Protein AF-0000000080929778 (afdb_homodimer)

Solvent-accessible surface area (backbone atoms only — not comparable to full-atom values): 19482 Å² total; per-residue (Å²): 84,73,45,72,68,58,53,50,46,55,57,48,50,57,56,45,51,57,51,36,31,65,71,51,42,54,53,81,53,63,89,62,58,70,66,84,59,63,84,78,35,64,68,58,48,50,52,49,50,50,47,42,40,61,52,39,53,50,49,50,51,52,37,57,52,22,65,77,56,54,15,60,62,62,34,33,36,49,39,39,39,39,54,50,50,53,49,39,54,54,49,49,58,61,35,66,37,67,78,40,24,60,56,55,46,56,43,48,60,52,54,44,49,61,57,38,50,55,40,36,50,52,22,35,50,51,45,71,62,52,58,95,44,92,53,45,42,52,72,65,52,43,52,50,48,39,51,51,30,49,49,42,45,54,51,55,47,41,44,45,68,66,34,37,62,37,48,49,48,48,51,39,47,46,54,56,49,52,55,50,52,59,62,76,99,85,72,46,72,67,57,54,49,45,54,55,48,49,57,56,46,51,56,50,36,32,63,70,52,42,54,53,82,51,62,91,62,61,71,65,84,59,62,84,77,35,64,66,58,48,49,51,50,50,51,46,41,41,62,53,39,53,49,47,50,53,53,38,58,51,22,63,78,56,55,14,59,61,62,32,35,38,48,37,39,39,38,53,50,51,53,50,39,53,52,49,48,57,61,34,67,38,67,79,38,22,61,56,55,46,57,44,49,58,52,54,44,48,60,57,37,52,56,41,34,52,51,22,36,51,50,45,70,62,52,57,95,44,92,51,46,44,54,72,66,52,44,53,50,48,39,52,50,31,49,50,42,47,54,52,54,46,40,45,45,68,65,35,36,61,38,48,49,47,47,50,38,47,47,52,56,48,53,56,50,53,60,64,76,98

Nearest PDB structures (foldseek):
  7mjo-assembly1_G  TM=4.441E-01  e=5.819E-01  Rattus norvegicus
  7mjp-assembly1_E  TM=4.361E-01  e=7.792E+00  Rattus norvegicus
  7mit-assembly1_E  TM=4.334E-01  e=7.078E+00  Rattus norvegicus
  7mjo-assembly1_G  TM=4.618E-01  e=5.578E-01  Rattus norvegicus
  7mjp-assembly1_E  TM=4.147E-01  e=6.452E+00  Rattus norvegicus

InterPro domains:
  IPR056635 Domain of unknown function DUF7733 [PF24867] (1-177)

Radius of gyration: 22.13 Å; Cα contacts (8 Å, |Δi|>4): 380; chains: 2; bounding box: 53×64×44 Å

Organism: Vigna mungo (NCBI:txid3915)

Secondary structure (DSSP, 8-state):
---HHHHHHHHHHHHHHHHHHHHTS--S-GGG---SS-TT-HHHHHHHHHHHIIIIIHHHHHHHHHHHHT-HHHHHHHHHHHHHHHHHHHHHHHHTSTTS-HHHHHHHHHHHHHHHHHHHHHHHHHHHH--S-GGG--HHHHHHHHHHHHHHHHHHHIIIIIIIIIIIHHHHHHHHHHHHHHHH-/---HHHHHHHHHHHHHHHHHHHHTS--S-GGG---SS-TT-HHHHHHHHHHHIIIIIHHHHHHHHHHHHT-HHHHHHHHHHHHHHHHHHHHHHHHTSTTS-HHHHHHHHHHHHHHHHHHHHHHHHHHHH--S-TTS--HHHHHHHHHHHHHHHHHHHIIIIIIIIIIIHHHHHHHHHHHHHHHH-

Sequence (370 aa):
MVSPEDFAFVFFSLFYMYFIAKVAFPSLNPSKDPQVFNPQSKLLQLYALTGATIGLFTPIAYILEGVFEGDKEGIKAATPHVFLLASQVFMEGVASSQKFSAPIRALVPAFYNSRRIFTIVDWVRSEVYKMNQEHSGSAWRVTVGRALAMTNMAFWSFNLFGFMLPFYLPKVLKTYYSENNEKDQMVSPEDFAFVFFSLFYMYFIAKVAFPSLNPSKDPQVFNPQSKLLQLYALTGATIGLFTPIAYILEGVFEGDKEGIKAATPHVFLLASQVFMEGVASSQKFSAPIRALVPAFYNSRRIFTIVDWVRSEVYKMNQEHSGSAWRVTVGRALAMTNMAFWSFNLFGFMLPFYLPKVLKTYYSENNEKDQ

Foldseek 3Di:
DADPVLVVVLVVLLVVLVVCCPPPNDQDDLVCQDPLDDPPDPVVVVLVVVCCVLQEVVLVVLLVVCVVQQQPLLNVLNVSSNVLVVSLVVVLVVCPDSRGHLLSSLVSLLVSLVVNLVSLVSQLVSLVPVPPDPNRGDPVSSVVSNVSSVVNNVSSCCVNVVDSVPDVNVSSVVVSVVVVVVVVD/DADPVLVVVLVVLLVVLVVCCPPPNDQDDLPCQPPLDDPPDPVVVVLVVVCCVLQEVVLVVLLVVCVVQQQPLLNVLNVSSNVLVVSLVVVLVVCPDSRGHLLSSLVSLLVSLVVNLVSLVSQLVSLVPVPPDPNRGDPVSSVVSNVSSVVNNVSSCCVNVVDSVPDVNVSSVVVSVVVVVVVVD

Structure (mmCIF, N/CA/C/O backbone):
data_AF-0000000080929778-model_v1
#
loop_
_entity.id
_entity.type
_entity.pdbx_description
1 polymer 'DUF7733 domain-containing protein'
#
loop_
_atom_site.group_PDB
_atom_site.id
_atom_site.type_symbol
_atom_site.label_atom_id
_atom_site.label_alt_id
_atom_site.label_comp_id
_atom_site.label_asym_id
_atom_site.label_entity_id
_atom_site.label_seq_id
_atom_site.pdbx_PDB_ins_code
_atom_site.Cartn_x
_atom_site.Cartn_y
_atom_site.Cartn_z
_atom_site.occupancy
_atom_site.B_iso_or_equiv
_atom_site.auth_seq_id
_atom_site.auth_comp_id
_atom_site.auth_asym_id
_atom_site.auth_atom_id
_atom_site.pdbx_PDB_model_num
ATOM 1 N N . MET A 1 1 ? 11.57 -12.648 -12.898 1 79.75 1 MET A N 1
ATOM 2 C CA . MET A 1 1 ? 11.742 -11.547 -13.836 1 79.75 1 MET A CA 1
ATOM 3 C C . MET A 1 1 ? 10.836 -10.375 -13.484 1 79.75 1 MET A C 1
ATOM 5 O O . MET A 1 1 ? 9.867 -10.539 -12.742 1 79.75 1 MET A O 1
ATOM 9 N N . VAL A 1 2 ? 11.406 -9.172 -13.82 1 86.69 2 VAL A N 1
ATOM 10 C CA . VAL A 1 2 ? 10.578 -7.98 -13.625 1 86.69 2 VAL A CA 1
ATOM 11 C C . VAL A 1 2 ? 9.305 -8.094 -14.469 1 86.69 2 VAL A C 1
ATOM 13 O O . VAL A 1 2 ? 9.375 -8.266 -15.688 1 86.69 2 VAL A O 1
ATOM 16 N N . SER A 1 3 ? 8.211 -8.086 -13.828 1 89.62 3 SER A N 1
ATOM 17 C CA . SER A 1 3 ? 6.93 -8.242 -14.5 1 89.62 3 SER A CA 1
ATOM 18 C C . SER A 1 3 ? 6.5 -6.953 -15.18 1 89.62 3 SER A C 1
ATOM 20 O O . SER A 1 3 ? 6.969 -5.871 -14.82 1 89.62 3 SER A O 1
ATOM 22 N N . PRO A 1 4 ? 5.684 -7.066 -16.219 1 89.56 4 PRO A N 1
ATOM 23 C CA . PRO A 1 4 ? 5.117 -5.852 -16.812 1 89.56 4 PRO A CA 1
ATOM 24 C C . PRO A 1 4 ? 4.395 -4.977 -15.789 1 89.56 4 PRO A C 1
ATOM 26 O O . PRO A 1 4 ? 4.391 -3.75 -15.914 1 89.56 4 PRO A O 1
ATOM 29 N N . GLU A 1 5 ? 3.83 -5.586 -14.773 1 89.31 5 GLU A N 1
ATOM 30 C CA . GLU A 1 5 ? 3.145 -4.848 -13.719 1 89.31 5 GLU A CA 1
ATOM 31 C C . GLU A 1 5 ? 4.117 -3.973 -12.93 1 89.31 5 GLU A C 1
ATOM 33 O O . GLU A 1 5 ? 3.766 -2.871 -12.508 1 89.31 5 GLU A O 1
ATOM 38 N N . ASP A 1 6 ? 5.324 -4.492 -12.75 1 92.94 6 ASP A N 1
ATOM 39 C CA . ASP A 1 6 ? 6.332 -3.719 -12.023 1 92.94 6 ASP A CA 1
ATOM 40 C C . ASP A 1 6 ? 6.777 -2.504 -12.836 1 92.94 6 ASP A C 1
ATOM 42 O O . ASP A 1 6 ? 6.945 -1.413 -12.289 1 92.94 6 ASP A O 1
ATOM 46 N N . PHE A 1 7 ? 6.91 -2.697 -14.156 1 93.75 7 PHE A N 1
ATOM 47 C CA . PHE A 1 7 ? 7.258 -1.576 -15.023 1 93.75 7 PHE A CA 1
ATOM 48 C C . PHE A 1 7 ? 6.145 -0.536 -15.039 1 93.75 7 PHE A C 1
ATOM 50 O O . PHE A 1 7 ? 6.41 0.666 -14.969 1 93.75 7 PHE A O 1
ATOM 57 N N . ALA A 1 8 ? 4.949 -1.045 -15.141 1 92.94 8 ALA A N 1
ATOM 58 C CA . ALA A 1 8 ? 3.799 -0.147 -15.141 1 92.94 8 ALA A CA 1
ATOM 59 C C . ALA A 1 8 ? 3.723 0.653 -13.844 1 92.94 8 ALA A C 1
ATOM 61 O O . ALA A 1 8 ? 3.371 1.835 -13.859 1 92.94 8 ALA A O 1
ATOM 62 N N . PHE A 1 9 ? 4.023 0.028 -12.812 1 94.75 9 PHE A N 1
ATOM 63 C CA . PHE A 1 9 ? 4.012 0.693 -11.516 1 94.75 9 PHE A CA 1
ATOM 64 C C . PHE A 1 9 ? 5.008 1.847 -11.484 1 94.75 9 PHE A C 1
ATOM 66 O O . PHE A 1 9 ? 4.691 2.936 -11 1 94.75 9 PHE A O 1
ATOM 73 N N . VAL A 1 10 ? 6.219 1.59 -11.961 1 95.62 10 VAL A N 1
ATOM 74 C CA . VAL A 1 10 ? 7.266 2.607 -11.945 1 95.62 10 VAL A CA 1
ATOM 75 C C . VAL A 1 10 ? 6.852 3.791 -12.812 1 95.62 10 VAL A C 1
ATOM 77 O O . VAL A 1 10 ? 6.984 4.945 -12.406 1 95.62 10 VAL A O 1
ATOM 80 N N . PHE A 1 11 ? 6.352 3.506 -13.93 1 94.81 11 PHE A N 1
ATOM 81 C CA . PHE A 1 11 ? 5.871 4.555 -14.82 1 94.81 11 PHE A CA 1
ATOM 82 C C . PHE A 1 11 ? 4.727 5.332 -14.18 1 94.81 11 PHE A C 1
ATOM 84 O O . PHE A 1 11 ? 4.715 6.562 -14.203 1 94.81 11 PHE A O 1
ATOM 91 N N . PHE A 1 12 ? 3.82 4.625 -13.648 1 96.06 12 PHE A N 1
ATOM 92 C CA . PHE A 1 12 ? 2.686 5.246 -12.977 1 96.06 12 PHE A CA 1
ATOM 93 C C . PHE A 1 12 ? 3.154 6.129 -11.82 1 96.06 12 PHE A C 1
ATOM 95 O O . PHE A 1 12 ? 2.654 7.242 -11.648 1 96.06 12 PHE A O 1
ATOM 102 N N . SER A 1 13 ? 4.086 5.598 -11.031 1 95.56 13 SER A N 1
ATOM 103 C CA . SER A 1 13 ? 4.543 6.32 -9.852 1 95.56 13 SER A CA 1
ATOM 104 C C . SER A 1 13 ? 5.184 7.648 -10.227 1 95.56 13 SER A C 1
ATOM 106 O O . SER A 1 13 ? 5.062 8.633 -9.492 1 95.56 13 SER A O 1
ATOM 108 N N . LEU A 1 14 ? 5.836 7.75 -11.383 1 95.19 14 LEU A N 1
ATOM 109 C CA . LEU A 1 14 ? 6.449 8.992 -11.836 1 95.19 14 LEU A CA 1
ATOM 110 C C . LEU A 1 14 ? 5.395 10.062 -12.094 1 95.19 14 LEU A C 1
ATOM 112 O O . LEU A 1 14 ? 5.477 11.164 -11.562 1 95.19 14 LEU A O 1
ATOM 116 N N . PHE A 1 15 ? 4.402 9.742 -12.797 1 95.44 15 PHE A N 1
ATOM 117 C CA . PHE A 1 15 ? 3.338 10.688 -13.117 1 95.44 15 PHE A CA 1
ATOM 118 C C . PHE A 1 15 ? 2.514 11.016 -11.875 1 95.44 15 PHE A C 1
ATOM 120 O O . PHE A 1 15 ? 2.09 12.156 -11.688 1 95.44 15 PHE A O 1
ATOM 127 N N . TYR A 1 16 ? 2.328 10.039 -11.133 1 96.25 16 TYR A N 1
ATOM 128 C CA . TYR A 1 16 ? 1.503 10.211 -9.938 1 96.25 16 TYR A CA 1
ATOM 129 C C . TYR A 1 16 ? 2.168 11.164 -8.953 1 96.25 16 TYR A C 1
ATOM 131 O O . TYR A 1 16 ? 1.488 11.945 -8.281 1 96.25 16 TYR A O 1
ATOM 139 N N . MET A 1 17 ? 3.451 11.031 -8.859 1 95.12 17 MET A N 1
ATOM 140 C CA . MET A 1 17 ? 4.191 11.938 -7.988 1 95.12 17 MET A CA 1
ATOM 141 C C . MET A 1 17 ? 3.947 13.391 -8.383 1 95.12 17 MET A C 1
ATOM 143 O O . MET A 1 17 ? 3.678 14.234 -7.527 1 95.12 17 MET A O 1
ATOM 147 N N . TYR A 1 18 ? 3.971 13.734 -9.633 1 93.81 18 TYR A N 1
ATOM 148 C CA . TYR A 1 18 ? 3.713 15.086 -10.109 1 93.81 18 TYR A CA 1
ATOM 149 C C . TYR A 1 18 ? 2.266 15.484 -9.859 1 93.81 18 TYR A C 1
ATOM 151 O O . TYR A 1 18 ? 1.989 16.641 -9.492 1 93.81 18 TYR A O 1
ATOM 159 N N . PHE A 1 19 ? 1.429 14.539 -10.031 1 96.19 19 PHE A N 1
ATOM 160 C CA . PHE A 1 19 ? 0.008 14.789 -9.812 1 96.19 19 PHE A CA 1
ATOM 161 C C . PHE A 1 19 ? -0.268 15.148 -8.359 1 96.19 19 PHE A C 1
ATOM 163 O O . PHE A 1 19 ? -0.927 16.141 -8.078 1 96.19 19 PHE A O 1
ATOM 170 N N . ILE A 1 20 ? 0.232 14.383 -7.438 1 94.94 20 ILE A N 1
ATOM 171 C CA . ILE A 1 20 ? 0.01 14.602 -6.012 1 94.94 20 ILE A CA 1
ATOM 172 C C . ILE A 1 20 ? 0.689 15.898 -5.578 1 94.94 20 ILE A C 1
ATOM 174 O O . ILE A 1 20 ? 0.185 16.609 -4.707 1 94.94 20 ILE A O 1
ATOM 178 N N . ALA A 1 21 ? 1.811 16.188 -6.156 1 93.5 21 ALA A N 1
ATOM 179 C CA . ALA A 1 21 ? 2.529 17.406 -5.836 1 93.5 21 ALA A CA 1
ATOM 180 C C . ALA A 1 21 ? 1.708 18.641 -6.207 1 93.5 21 ALA A C 1
ATOM 182 O O . ALA A 1 21 ? 1.783 19.672 -5.535 1 93.5 21 ALA A O 1
ATOM 183 N N . LYS A 1 22 ? 0.955 18.531 -7.172 1 92.69 22 LYS A N 1
ATOM 184 C CA . LYS A 1 22 ? 0.163 19.672 -7.648 1 92.69 22 LYS A CA 1
ATOM 185 C C . LYS A 1 22 ? -1.142 19.797 -6.867 1 92.69 22 LYS A C 1
ATOM 187 O O . LYS A 1 22 ? -1.542 20.906 -6.492 1 92.69 22 LYS A O 1
ATOM 192 N N . VAL A 1 23 ? -1.717 18.734 -6.523 1 93.12 23 VAL A N 1
ATOM 193 C CA . VAL A 1 23 ? -3.098 18.812 -6.062 1 93.12 23 VAL A CA 1
ATOM 194 C C . VAL A 1 23 ? -3.145 18.688 -4.539 1 93.12 23 VAL A C 1
ATOM 196 O O . VAL A 1 23 ? -4.059 19.203 -3.893 1 93.12 23 VAL A O 1
ATOM 199 N N . ALA A 1 24 ? -2.242 18 -3.992 1 93.12 24 ALA A N 1
ATOM 200 C CA . ALA A 1 24 ? -2.35 17.688 -2.57 1 93.12 24 ALA A CA 1
ATOM 201 C C . ALA A 1 24 ? -1.258 18.391 -1.77 1 93.12 24 ALA A C 1
ATOM 203 O O . ALA A 1 24 ? -1.52 18.922 -0.691 1 93.12 24 ALA A O 1
ATOM 204 N N . PHE A 1 25 ? -0.096 18.328 -2.281 1 92.88 25 PHE A N 1
ATOM 205 C CA . PHE A 1 25 ? 1.021 18.844 -1.5 1 92.88 25 PHE A CA 1
ATOM 206 C C . PHE A 1 25 ? 1.88 19.781 -2.34 1 92.88 25 PHE A C 1
ATOM 208 O O . PHE A 1 25 ? 3.055 19.5 -2.586 1 92.88 25 PHE A O 1
ATOM 215 N N . PRO A 1 26 ? 1.325 20.875 -2.682 1 88.56 26 PRO A N 1
ATOM 216 C CA . PRO A 1 26 ? 2.119 21.828 -3.449 1 88.56 26 PRO A CA 1
ATOM 217 C C . PRO A 1 26 ? 3.289 22.406 -2.648 1 88.56 26 PRO A C 1
ATOM 219 O O . PRO A 1 26 ? 3.219 22.484 -1.421 1 88.56 26 PRO A O 1
ATOM 222 N N . SER A 1 27 ? 4.379 22.656 -3.381 1 82.19 27 SER A N 1
ATOM 223 C CA . SER A 1 27 ? 5.535 23.266 -2.744 1 82.19 27 SER A CA 1
ATOM 224 C C . SER A 1 27 ? 5.305 24.766 -2.516 1 82.19 27 SER A C 1
ATOM 226 O O . SER A 1 27 ? 5.055 25.516 -3.465 1 82.19 27 SER A O 1
ATOM 228 N N . LEU A 1 28 ? 5.137 25.141 -1.357 1 68.62 28 LEU A N 1
ATOM 229 C CA . LEU A 1 28 ? 4.809 26.547 -1.105 1 68.62 28 LEU A CA 1
ATOM 230 C C . LEU A 1 28 ? 6.074 27.359 -0.878 1 68.62 28 LEU A C 1
ATOM 232 O O . LEU A 1 28 ? 6.156 28.516 -1.308 1 68.62 28 LEU A O 1
ATOM 236 N N . ASN A 1 29 ? 6.977 26.828 -0.082 1 65.75 29 ASN A N 1
ATOM 237 C CA . ASN A 1 29 ? 8.211 27.547 0.185 1 65.75 29 ASN A CA 1
ATOM 238 C C . ASN A 1 29 ? 9.438 26.656 0.045 1 65.75 29 ASN A C 1
ATOM 240 O O . ASN A 1 29 ? 9.883 26.047 1.023 1 65.75 29 ASN A O 1
ATOM 244 N N . PRO A 1 30 ? 9.82 26.484 -1.127 1 59.72 30 PRO A N 1
ATOM 245 C CA . PRO A 1 30 ? 10.953 25.578 -1.364 1 59.72 30 PRO A CA 1
ATOM 246 C C . PRO A 1 30 ? 12.133 25.859 -0.43 1 59.72 30 PRO A C 1
ATOM 248 O O . PRO A 1 30 ? 12.891 24.938 -0.094 1 59.72 30 PRO A O 1
ATOM 251 N N . SER A 1 31 ? 12.352 27.062 -0.038 1 56.09 31 SER A N 1
ATOM 252 C CA . SER A 1 31 ? 13.508 27.453 0.753 1 56.09 31 SER A CA 1
ATOM 253 C C . SER A 1 31 ? 13.383 26.984 2.195 1 56.09 31 SER A C 1
ATOM 255 O O . SER A 1 31 ? 14.383 26.891 2.914 1 56.09 31 SER A O 1
ATOM 257 N N . LYS A 1 32 ? 12.211 26.625 2.689 1 57.72 32 LYS A N 1
ATOM 258 C CA . LYS A 1 32 ? 12.023 26.312 4.102 1 57.72 32 LYS A CA 1
ATOM 259 C C . LYS A 1 32 ? 11.531 24.875 4.273 1 57.72 32 LYS A C 1
ATOM 261 O O . LYS A 1 32 ? 10.867 24.547 5.262 1 57.72 32 LYS A O 1
ATOM 266 N N . ASP A 1 33 ? 11.883 24.094 3.336 1 59.12 33 ASP A N 1
ATOM 267 C CA . ASP A 1 33 ? 11.383 22.734 3.58 1 59.12 33 ASP A CA 1
ATOM 268 C C . ASP A 1 33 ? 11.93 22.172 4.891 1 59.12 33 ASP A C 1
ATOM 270 O O . ASP A 1 33 ? 13.141 22.047 5.055 1 59.12 33 ASP A O 1
ATOM 274 N N . PRO A 1 34 ? 11.055 22.234 5.914 1 57.12 34 PRO A N 1
ATOM 275 C CA . PRO A 1 34 ? 11.539 21.703 7.195 1 57.12 34 PRO A CA 1
ATOM 276 C C . PRO A 1 34 ? 12.141 20.312 7.074 1 57.12 34 PRO A C 1
ATOM 278 O O . PRO A 1 34 ? 11.641 19.484 6.309 1 57.12 34 PRO A O 1
ATOM 281 N N . GLN A 1 35 ? 13.414 20.312 7.273 1 63.81 35 GLN A N 1
ATOM 282 C CA . GLN A 1 35 ? 14 18.984 7.395 1 63.81 35 GLN A CA 1
ATOM 283 C C . GLN A 1 35 ? 13.547 18.297 8.68 1 63.81 35 GLN A C 1
ATOM 285 O O . GLN A 1 35 ? 13.812 18.781 9.781 1 63.81 35 GLN A O 1
ATOM 290 N N . VAL A 1 36 ? 12.562 17.391 8.516 1 64.5 36 VAL A N 1
ATOM 291 C CA . VAL A 1 36 ? 12.07 16.672 9.688 1 64.5 36 VAL A CA 1
ATOM 292 C C . VAL A 1 36 ? 13.234 15.969 10.391 1 64.5 36 VAL A C 1
ATOM 294 O O . VAL A 1 36 ? 13.297 15.93 11.617 1 64.5 36 VAL A O 1
ATOM 297 N N . PHE A 1 37 ? 14.141 15.438 9.523 1 68.12 37 PHE A N 1
ATOM 298 C CA . PHE A 1 37 ? 15.328 14.812 10.094 1 68.12 37 PHE A CA 1
ATOM 299 C C . PHE A 1 37 ? 16.594 15.461 9.547 1 68.12 37 PHE A C 1
ATOM 301 O O . PHE A 1 37 ? 16.625 15.922 8.406 1 68.12 37 PHE A O 1
ATOM 308 N N . ASN A 1 38 ? 17.484 15.547 10.445 1 70.06 38 ASN A N 1
ATOM 309 C CA . ASN A 1 38 ? 18.797 16.031 10.055 1 70.06 38 ASN A CA 1
ATOM 310 C C . ASN A 1 38 ? 19.531 15.023 9.172 1 70.06 38 ASN A C 1
ATOM 312 O O . ASN A 1 38 ? 19.906 13.945 9.641 1 70.06 38 ASN A O 1
ATOM 316 N N . PRO A 1 39 ? 19.641 15.352 8.008 1 69.06 39 PRO A N 1
ATOM 317 C CA . PRO A 1 39 ? 20.328 14.414 7.113 1 69.06 39 PRO A CA 1
ATOM 318 C C . PRO A 1 39 ? 21.75 14.102 7.57 1 69.06 39 PRO A C 1
ATOM 320 O O . PRO A 1 39 ? 22.344 13.109 7.141 1 69.06 39 PRO A O 1
ATOM 323 N N . GLN A 1 40 ? 22.156 14.852 8.477 1 75.44 40 GLN A N 1
ATOM 324 C CA . GLN A 1 40 ? 23.516 14.656 8.953 1 75.44 40 GLN A CA 1
ATOM 325 C C . GLN A 1 40 ? 23.547 13.758 10.188 1 75.44 40 GLN A C 1
ATOM 327 O O . GLN A 1 40 ? 24.609 13.414 10.695 1 75.44 40 GLN A O 1
ATOM 332 N N . SER A 1 41 ? 22.406 13.297 10.461 1 84.5 41 SER A N 1
ATOM 333 C CA . SER A 1 41 ? 22.344 12.383 11.594 1 84.5 41 SER A CA 1
ATOM 334 C C . SER A 1 41 ? 23.062 11.07 11.273 1 84.5 41 SER A C 1
ATOM 336 O O . SER A 1 41 ? 22.766 10.43 10.266 1 84.5 41 SER A O 1
ATOM 338 N N . LYS A 1 42 ? 23.984 10.703 12.125 1 88.88 42 LYS A N 1
ATOM 339 C CA . LYS A 1 42 ? 24.719 9.469 11.93 1 88.88 42 LYS A CA 1
ATOM 340 C C . LYS A 1 42 ? 23.797 8.25 11.984 1 88.88 42 LYS A C 1
ATOM 342 O O . LYS A 1 42 ? 24 7.281 11.25 1 88.88 42 LYS A O 1
ATOM 347 N N . LEU A 1 43 ? 22.844 8.32 12.82 1 88.19 43 LEU A N 1
ATOM 348 C CA . LEU A 1 43 ? 21.906 7.215 12.961 1 88.19 43 LEU A CA 1
ATOM 349 C C . LEU A 1 43 ? 21.109 7.008 11.672 1 88.19 43 LEU A C 1
ATOM 351 O O . LEU A 1 43 ? 20.922 5.871 11.234 1 88.19 43 LEU A O 1
ATOM 355 N N . LEU A 1 44 ? 20.688 8.055 11.094 1 86.69 44 LEU A N 1
ATOM 356 C CA . LEU A 1 44 ? 19.922 7.965 9.859 1 86.69 44 LEU A CA 1
ATOM 357 C C . LEU A 1 44 ? 20.797 7.469 8.711 1 86.69 44 LEU A C 1
ATOM 359 O O . LEU A 1 44 ? 20.328 6.699 7.863 1 86.69 44 LEU A O 1
ATOM 363 N N . GLN A 1 45 ? 21.984 7.906 8.711 1 89.94 45 GLN A N 1
ATOM 364 C CA . GLN A 1 45 ? 22.922 7.461 7.68 1 89.94 45 GLN A CA 1
ATOM 365 C C . GLN A 1 45 ? 23.203 5.965 7.801 1 89.94 45 GLN A C 1
ATOM 367 O O . GLN A 1 45 ? 23.25 5.254 6.797 1 89.94 45 GLN A O 1
ATOM 372 N N . LEU A 1 46 ? 23.406 5.559 9.016 1 92.69 46 LEU A N 1
ATOM 373 C CA . LEU A 1 46 ? 23.641 4.137 9.25 1 92.69 46 LEU A CA 1
ATOM 374 C C . LEU A 1 46 ? 22.406 3.318 8.852 1 92.69 46 LEU A C 1
ATOM 376 O O . LEU A 1 46 ? 22.547 2.242 8.266 1 92.69 46 LEU A O 1
ATOM 380 N N . TYR A 1 47 ? 21.266 3.805 9.195 1 93.31 47 TYR A N 1
ATOM 381 C CA . TYR A 1 47 ? 20.016 3.148 8.828 1 93.31 47 TYR A CA 1
ATOM 382 C C . TYR A 1 47 ? 19.906 3.02 7.316 1 93.31 47 TYR A C 1
ATOM 384 O O . TYR A 1 47 ? 19.578 1.947 6.805 1 93.31 47 TYR A O 1
ATOM 392 N N . ALA A 1 48 ? 20.234 4.07 6.652 1 90.88 48 ALA A N 1
ATOM 393 C CA . ALA A 1 48 ? 20.156 4.082 5.191 1 90.88 48 ALA A CA 1
ATOM 394 C C . ALA A 1 48 ? 21.172 3.119 4.586 1 90.88 48 ALA A C 1
ATOM 396 O O . ALA A 1 48 ? 20.875 2.416 3.617 1 90.88 48 ALA A O 1
ATOM 397 N N . LEU A 1 49 ? 22.312 3.115 5.129 1 93.31 49 LEU A N 1
ATOM 398 C CA . LEU A 1 49 ? 23.359 2.219 4.645 1 93.31 49 LEU A CA 1
ATOM 399 C C . LEU A 1 49 ? 22.969 0.761 4.863 1 93.31 49 LEU A C 1
ATOM 401 O O . LEU A 1 49 ? 23.203 -0.086 3.998 1 93.31 49 LEU A O 1
ATOM 405 N N . THR A 1 50 ? 22.422 0.513 6.027 1 95.56 50 THR A N 1
ATOM 406 C CA . THR A 1 50 ? 21.938 -0.833 6.316 1 95.56 50 THR A CA 1
ATOM 407 C C . THR A 1 50 ? 20.859 -1.245 5.32 1 95.56 50 THR A C 1
ATOM 409 O O . THR A 1 50 ? 20.891 -2.357 4.785 1 95.56 50 THR A O 1
ATOM 412 N N . GLY A 1 51 ? 19.969 -0.332 5.066 1 95.5 51 GLY A N 1
ATOM 413 C CA . GLY A 1 51 ? 18.953 -0.599 4.07 1 95.5 51 GLY A CA 1
ATOM 414 C C . GLY A 1 51 ? 19.516 -0.867 2.688 1 95.5 51 GLY A C 1
ATOM 415 O O . GLY A 1 51 ? 19.062 -1.79 2.002 1 95.5 51 GLY A O 1
ATOM 416 N N . ALA A 1 52 ? 20.484 -0.149 2.305 1 94.31 52 ALA A N 1
ATOM 417 C CA . ALA A 1 52 ? 21.125 -0.328 1 1 94.31 52 ALA A CA 1
ATOM 418 C C . ALA A 1 52 ? 21.828 -1.675 0.917 1 94.31 52 ALA A C 1
ATOM 420 O O . ALA A 1 52 ? 21.766 -2.354 -0.111 1 94.31 52 ALA A O 1
ATOM 421 N N . THR A 1 53 ? 22.422 -1.966 1.973 1 96.44 53 THR A N 1
ATOM 422 C CA . THR A 1 53 ? 23.156 -3.221 1.997 1 96.44 53 THR A CA 1
ATOM 423 C C . THR A 1 53 ? 22.219 -4.414 1.932 1 96.44 53 THR A C 1
ATOM 425 O O . THR A 1 53 ? 22.391 -5.305 1.096 1 96.44 53 THR A O 1
ATOM 428 N N . ILE A 1 54 ? 21.188 -4.402 2.75 1 96.44 54 ILE A N 1
ATOM 429 C CA . ILE A 1 54 ? 20.25 -5.508 2.865 1 96.44 54 ILE A CA 1
ATOM 430 C C . ILE A 1 54 ? 19.359 -5.562 1.622 1 96.44 54 ILE A C 1
ATOM 432 O O . ILE A 1 54 ? 19.078 -6.648 1.109 1 96.44 54 ILE A O 1
ATOM 436 N N . GLY A 1 55 ? 19.031 -4.434 1.159 1 96.62 55 GLY A N 1
ATOM 437 C CA . GLY A 1 55 ? 18.016 -4.379 0.131 1 96.62 55 GLY A CA 1
ATOM 438 C C . GLY A 1 55 ? 18.578 -4.297 -1.273 1 96.62 55 GLY A C 1
ATOM 439 O O . GLY A 1 55 ? 17.922 -4.676 -2.24 1 96.62 55 GLY A O 1
ATOM 440 N N . LEU A 1 56 ? 19.75 -3.852 -1.397 1 95.81 56 LEU A N 1
ATOM 441 C CA . LEU A 1 56 ? 20.266 -3.613 -2.746 1 95.81 56 LEU A CA 1
ATOM 442 C C . LEU A 1 56 ? 21.547 -4.383 -2.988 1 95.81 56 LEU A C 1
ATOM 444 O O . LEU A 1 56 ? 21.578 -5.336 -3.768 1 95.81 56 LEU A O 1
ATOM 448 N N . PHE A 1 57 ? 22.594 -4.18 -2.238 1 96.06 57 PHE A N 1
ATOM 449 C CA . PHE A 1 57 ? 23.922 -4.723 -2.525 1 96.06 57 PHE A CA 1
ATOM 450 C C . PHE A 1 57 ? 23.922 -6.238 -2.367 1 96.06 57 PHE A C 1
ATOM 452 O O . PHE A 1 57 ? 24.422 -6.957 -3.236 1 96.06 57 PHE A O 1
ATOM 459 N N . THR A 1 58 ? 23.406 -6.699 -1.256 1 97.06 58 THR A N 1
ATOM 460 C CA . THR A 1 58 ? 23.438 -8.133 -1.001 1 97.06 58 THR A CA 1
ATOM 461 C C . THR A 1 58 ? 22.562 -8.883 -2.012 1 97.06 58 THR A C 1
ATOM 463 O O . THR A 1 58 ? 23 -9.891 -2.576 1 97.06 58 THR A O 1
ATOM 466 N N . PRO A 1 59 ? 21.391 -8.375 -2.291 1 96.5 59 PRO A N 1
ATOM 467 C CA . PRO A 1 59 ? 20.594 -9.062 -3.305 1 96.5 59 PRO A CA 1
ATOM 468 C C . PRO A 1 59 ? 21.219 -9.016 -4.691 1 96.5 59 PRO A C 1
ATOM 470 O O . PRO A 1 59 ? 21.125 -9.984 -5.457 1 96.5 59 PRO A O 1
ATOM 473 N N . ILE A 1 60 ? 21.844 -7.918 -5.02 1 95.19 60 ILE A N 1
ATOM 474 C CA . ILE A 1 60 ? 22.547 -7.852 -6.301 1 95.19 60 ILE A CA 1
ATOM 475 C C . ILE A 1 60 ? 23.641 -8.914 -6.352 1 95.19 60 ILE A C 1
ATOM 477 O O . ILE A 1 60 ? 23.766 -9.625 -7.348 1 95.19 60 ILE A O 1
ATOM 481 N N . ALA A 1 61 ? 24.406 -9.055 -5.285 1 95.19 61 ALA A N 1
ATOM 482 C CA . ALA A 1 61 ? 25.438 -10.094 -5.199 1 95.19 61 ALA A CA 1
ATOM 483 C C . ALA A 1 61 ? 24.812 -11.484 -5.328 1 95.19 61 ALA A C 1
ATOM 485 O O . ALA A 1 61 ? 25.359 -12.344 -6.016 1 95.19 61 ALA A O 1
ATOM 486 N N . TYR A 1 62 ? 23.688 -11.688 -4.684 1 95.25 62 TYR A N 1
ATOM 487 C CA . TYR A 1 62 ? 22.984 -12.961 -4.738 1 95.25 62 TYR A CA 1
ATOM 488 C C . TYR A 1 62 ? 22.547 -13.281 -6.16 1 95.25 62 TYR A C 1
ATOM 490 O O . TYR A 1 62 ? 22.672 -14.422 -6.617 1 95.25 62 TYR A O 1
ATOM 498 N N . ILE A 1 63 ? 22.078 -12.312 -6.895 1 94.19 63 ILE A N 1
ATOM 499 C CA . ILE A 1 63 ? 21.609 -12.492 -8.266 1 94.19 63 ILE A CA 1
ATOM 500 C C . ILE A 1 63 ? 22.797 -12.797 -9.172 1 94.19 63 ILE A C 1
ATOM 502 O O . ILE A 1 63 ? 22.75 -13.711 -10 1 94.19 63 ILE A O 1
ATOM 506 N N . LEU A 1 64 ? 23.906 -12.07 -9.023 1 93.56 64 LEU A N 1
ATOM 507 C CA . LEU A 1 64 ? 25.094 -12.266 -9.852 1 93.56 64 LEU A CA 1
ATOM 508 C C . LEU A 1 64 ? 25.672 -13.656 -9.633 1 93.56 64 LEU A C 1
ATOM 510 O O . LEU A 1 64 ? 26.047 -14.336 -10.594 1 93.56 64 LEU A O 1
ATOM 514 N N . GLU A 1 65 ? 25.719 -14.102 -8.422 1 92.75 65 GLU A N 1
ATOM 515 C CA . GLU A 1 65 ? 26.203 -15.445 -8.125 1 92.75 65 GLU A CA 1
ATOM 516 C C . GLU A 1 65 ? 25.297 -16.516 -8.727 1 92.75 65 GLU A C 1
ATOM 518 O O . GLU A 1 65 ? 25.766 -17.578 -9.141 1 92.75 65 GLU A O 1
ATOM 523 N N . GLY A 1 66 ? 24.031 -16.188 -8.703 1 90.56 66 GLY A N 1
ATOM 524 C CA . GLY A 1 66 ? 23.062 -17.109 -9.273 1 90.56 66 GLY A CA 1
ATOM 525 C C . GLY A 1 66 ? 23.266 -17.344 -10.758 1 90.56 66 GLY A C 1
ATOM 526 O O . GLY A 1 66 ? 22.969 -18.438 -11.258 1 90.56 66 GLY A O 1
ATOM 527 N N . VAL A 1 67 ? 23.734 -16.312 -11.445 1 88.94 67 VAL A N 1
ATOM 528 C CA . VAL A 1 67 ? 24.031 -16.469 -12.867 1 88.94 67 VAL A CA 1
ATOM 529 C C . VAL A 1 67 ? 25.125 -17.531 -13.055 1 88.94 67 VAL A C 1
ATOM 531 O O . VAL A 1 67 ? 25.016 -18.391 -13.93 1 88.94 67 VAL A O 1
ATOM 534 N N . PHE A 1 68 ? 26.062 -17.625 -12.203 1 88.69 68 PHE A N 1
ATOM 535 C CA . PHE A 1 68 ? 27.156 -18.562 -12.297 1 88.69 68 PHE A CA 1
ATOM 536 C C . PHE A 1 68 ? 26.719 -19.953 -11.875 1 88.69 68 PHE A C 1
ATOM 538 O O . PHE A 1 68 ? 27.141 -20.953 -12.469 1 88.69 68 PHE A O 1
ATOM 545 N N . GLU A 1 69 ? 25.812 -20.016 -10.914 1 88.19 69 GLU A N 1
ATOM 546 C CA . GLU A 1 69 ? 25.391 -21.297 -10.367 1 88.19 69 GLU A CA 1
ATOM 547 C C . GLU A 1 69 ? 24.203 -21.859 -11.156 1 88.19 69 GLU A C 1
ATOM 549 O O . GLU A 1 69 ? 23.812 -23.016 -10.953 1 88.19 69 GLU A O 1
ATOM 554 N N . GLY A 1 70 ? 23.578 -20.953 -12.047 1 85.75 70 GLY A N 1
ATOM 555 C CA . GLY A 1 70 ? 22.453 -21.406 -12.852 1 85.75 70 GLY A CA 1
ATOM 556 C C . GLY A 1 70 ? 21.141 -21.469 -12.078 1 85.75 70 GLY A C 1
ATOM 557 O O . GLY A 1 70 ? 20.266 -22.281 -12.383 1 85.75 70 GLY A O 1
ATOM 558 N N . ASP A 1 71 ? 21.016 -20.828 -10.969 1 87.81 71 ASP A N 1
ATOM 559 C CA . ASP A 1 71 ? 19.797 -20.797 -10.156 1 87.81 71 ASP A CA 1
ATOM 560 C C . ASP A 1 71 ? 18.781 -19.812 -10.734 1 87.81 71 ASP A C 1
ATOM 562 O O . ASP A 1 71 ? 18.609 -18.719 -10.211 1 87.81 71 ASP A O 1
ATOM 566 N N . LYS A 1 72 ? 18.047 -20.141 -11.703 1 87.75 72 LYS A N 1
ATOM 567 C CA . LYS A 1 72 ? 17.094 -19.281 -12.383 1 87.75 72 LYS A CA 1
ATOM 568 C C . LYS A 1 72 ? 15.922 -18.922 -11.469 1 87.75 72 LYS A C 1
ATOM 570 O O . LYS A 1 72 ? 15.414 -17.797 -11.516 1 87.75 72 LYS A O 1
ATOM 575 N N . GLU A 1 73 ? 15.562 -19.812 -10.625 1 87.56 73 GLU A N 1
ATOM 576 C CA . GLU A 1 73 ? 14.43 -19.578 -9.734 1 87.56 73 GLU A CA 1
ATOM 577 C C . GLU A 1 73 ? 14.75 -18.5 -8.695 1 87.56 73 GLU A C 1
ATOM 579 O O . GLU A 1 73 ? 13.945 -17.609 -8.461 1 87.56 73 GLU A O 1
ATOM 584 N N . GLY A 1 74 ? 15.945 -18.656 -8.164 1 89 74 GLY A N 1
ATOM 585 C CA . GLY A 1 74 ? 16.359 -17.672 -7.195 1 89 74 GLY A CA 1
ATOM 586 C C . GLY A 1 74 ? 16.516 -16.281 -7.789 1 89 74 GLY A C 1
ATOM 587 O O . GLY A 1 74 ? 16.156 -15.281 -7.16 1 89 74 GLY A O 1
ATOM 588 N N . ILE A 1 75 ? 17.016 -16.188 -8.969 1 91.81 75 ILE A N 1
ATOM 589 C CA . ILE A 1 75 ? 17.188 -14.914 -9.664 1 91.81 75 ILE A CA 1
ATOM 590 C C . ILE A 1 75 ? 15.828 -14.281 -9.945 1 91.81 75 ILE A C 1
ATOM 592 O O . ILE A 1 75 ? 15.609 -13.109 -9.641 1 91.81 75 ILE A O 1
ATOM 596 N N . LYS A 1 76 ? 14.969 -15.078 -10.438 1 93 76 LYS A N 1
ATOM 597 C CA . LYS A 1 76 ? 13.633 -14.594 -10.797 1 93 76 LYS A CA 1
ATOM 598 C C . LYS A 1 76 ? 12.883 -14.086 -9.578 1 93 76 LYS A C 1
ATOM 600 O O . LYS A 1 76 ? 12.117 -13.125 -9.672 1 93 76 LYS A O 1
ATOM 605 N N . ALA A 1 77 ? 13.125 -14.672 -8.469 1 92.75 77 ALA A N 1
ATOM 606 C CA . ALA A 1 77 ? 12.398 -14.344 -7.242 1 92.75 77 ALA A CA 1
ATOM 607 C C . ALA A 1 77 ? 12.906 -13.039 -6.633 1 92.75 77 ALA A C 1
ATOM 609 O O . ALA A 1 77 ? 12.125 -12.25 -6.098 1 92.75 77 ALA A O 1
ATOM 610 N N . ALA A 1 78 ? 14.18 -12.789 -6.746 1 95.38 78 ALA A N 1
ATOM 611 C CA . ALA A 1 78 ? 14.789 -11.648 -6.062 1 95.38 78 ALA A CA 1
ATOM 612 C C . ALA A 1 78 ? 14.781 -10.406 -6.945 1 95.38 78 ALA A C 1
ATOM 614 O O . ALA A 1 78 ? 14.836 -9.281 -6.441 1 95.38 78 ALA A O 1
ATOM 615 N N . THR A 1 79 ? 14.648 -10.547 -8.211 1 96.12 79 THR A N 1
ATOM 616 C CA . THR A 1 79 ? 14.883 -9.492 -9.188 1 96.12 79 THR A CA 1
ATOM 617 C C . THR A 1 79 ? 13.828 -8.391 -9.062 1 96.12 79 THR A C 1
ATOM 619 O O . THR A 1 79 ? 14.148 -7.207 -9.102 1 96.12 79 THR A O 1
ATOM 622 N N . PRO A 1 80 ? 12.57 -8.734 -8.852 1 96.19 80 PRO A N 1
ATOM 623 C CA . PRO A 1 80 ? 11.57 -7.672 -8.766 1 96.19 80 PRO A CA 1
ATOM 624 C C . PRO A 1 80 ? 11.82 -6.719 -7.594 1 96.19 80 PRO A C 1
ATOM 626 O O . PRO A 1 80 ? 11.633 -5.508 -7.73 1 96.19 80 PRO A O 1
ATOM 629 N N . HIS A 1 81 ? 12.227 -7.281 -6.508 1 96.75 81 HIS A N 1
ATOM 630 C CA . HIS A 1 81 ? 12.523 -6.453 -5.348 1 96.75 81 HIS A CA 1
ATOM 631 C C . HIS A 1 81 ? 13.656 -5.48 -5.641 1 96.75 81 HIS A C 1
ATOM 633 O O . HIS A 1 81 ? 13.547 -4.285 -5.352 1 96.75 81 HIS A O 1
ATOM 639 N N . VAL A 1 82 ? 14.727 -5.957 -6.234 1 96.88 82 VAL A N 1
ATOM 640 C CA . VAL A 1 82 ? 15.898 -5.133 -6.531 1 96.88 82 VAL A CA 1
ATOM 641 C C . VAL A 1 82 ? 15.523 -4.059 -7.555 1 96.88 82 VAL A C 1
ATOM 643 O O . VAL A 1 82 ? 15.914 -2.896 -7.41 1 96.88 82 VAL A O 1
ATOM 646 N N . PHE A 1 83 ? 14.797 -4.473 -8.547 1 97.31 83 PHE A N 1
ATOM 647 C CA . PHE A 1 83 ? 14.352 -3.541 -9.578 1 97.31 83 PHE A CA 1
ATOM 648 C C . PHE A 1 83 ? 13.539 -2.408 -8.969 1 97.31 83 PHE A C 1
ATOM 650 O O . PHE A 1 83 ? 13.781 -1.234 -9.258 1 97.31 83 PHE A O 1
ATOM 657 N N . LEU A 1 84 ? 12.602 -2.729 -8.078 1 97.88 84 LEU A N 1
ATOM 658 C CA . LEU A 1 84 ? 11.719 -1.727 -7.492 1 97.88 84 LEU A CA 1
ATOM 659 C C . LEU A 1 84 ? 12.477 -0.841 -6.508 1 97.88 84 LEU A C 1
ATOM 661 O O . LEU A 1 84 ? 12.18 0.35 -6.387 1 97.88 84 LEU A O 1
ATOM 665 N N . LEU A 1 85 ? 13.438 -1.432 -5.781 1 97.69 85 LEU A N 1
ATOM 666 C CA . LEU A 1 85 ? 14.211 -0.615 -4.855 1 97.69 85 LEU A CA 1
ATOM 667 C C . LEU A 1 85 ? 15.117 0.351 -5.613 1 97.69 85 LEU A C 1
ATOM 669 O O . LEU A 1 85 ? 15.258 1.513 -5.223 1 97.69 85 LEU A O 1
ATOM 673 N N . ALA A 1 86 ? 15.719 -0.1 -6.699 1 95.94 86 ALA A N 1
ATOM 674 C CA . ALA A 1 86 ? 16.516 0.793 -7.535 1 95.94 86 ALA A CA 1
ATOM 675 C C . ALA A 1 86 ? 15.664 1.919 -8.109 1 95.94 86 ALA A C 1
ATOM 677 O O . ALA A 1 86 ? 16.094 3.072 -8.156 1 95.94 86 ALA A O 1
ATOM 678 N N . SER A 1 87 ? 14.477 1.55 -8.547 1 97.12 87 SER A N 1
ATOM 679 C CA . SER A 1 87 ? 13.547 2.551 -9.062 1 97.12 87 SER A CA 1
ATOM 680 C C . SER A 1 87 ? 13.148 3.545 -7.973 1 97.12 87 SER A C 1
ATOM 682 O O . SER A 1 87 ? 12.969 4.734 -8.25 1 97.12 87 SER A O 1
ATOM 684 N N . GLN A 1 88 ? 12.977 3.002 -6.785 1 97.5 88 GLN A N 1
ATOM 685 C CA . GLN A 1 88 ? 12.688 3.869 -5.648 1 97.5 88 GLN A CA 1
ATOM 686 C C . GLN A 1 88 ? 13.797 4.895 -5.441 1 97.5 88 GLN A C 1
ATOM 688 O O . GLN A 1 88 ? 13.523 6.086 -5.262 1 97.5 88 GLN A O 1
ATOM 693 N N . VAL A 1 89 ? 15 4.48 -5.43 1 94.94 89 VAL A N 1
ATOM 694 C CA . VAL A 1 89 ? 16.141 5.363 -5.223 1 94.94 89 VAL A CA 1
ATOM 695 C C . VAL A 1 89 ? 16.172 6.434 -6.309 1 94.94 89 VAL A C 1
ATOM 697 O O . VAL A 1 89 ? 16.406 7.609 -6.027 1 94.94 89 VAL A O 1
ATOM 700 N N . PHE A 1 90 ? 15.938 5.992 -7.551 1 94.94 90 PHE A N 1
ATOM 701 C CA . PHE A 1 90 ? 15.867 6.938 -8.656 1 94.94 90 PHE A CA 1
ATOM 702 C C . PHE A 1 90 ? 14.773 7.969 -8.422 1 94.94 90 PHE A C 1
ATOM 704 O O . PHE A 1 90 ? 15 9.172 -8.586 1 94.94 90 PHE A O 1
ATOM 711 N N . MET A 1 91 ? 13.609 7.52 -7.996 1 96 91 MET A N 1
ATOM 712 C CA . MET A 1 91 ? 12.477 8.414 -7.77 1 96 91 MET A CA 1
ATOM 713 C C . MET A 1 91 ? 12.75 9.352 -6.594 1 96 91 MET A C 1
ATOM 715 O O . MET A 1 91 ? 12.328 10.508 -6.609 1 96 91 MET A O 1
ATOM 719 N N . GLU A 1 92 ? 13.367 8.805 -5.539 1 94.19 92 GLU A N 1
ATOM 720 C CA . GLU A 1 92 ? 13.75 9.656 -4.414 1 94.19 92 GLU A CA 1
ATOM 721 C C . GLU A 1 92 ? 14.703 10.758 -4.855 1 94.19 92 GLU A C 1
ATOM 723 O O . GLU A 1 92 ? 14.641 11.883 -4.348 1 94.19 92 GLU A O 1
ATOM 728 N N . GLY A 1 93 ? 15.594 10.422 -5.777 1 92.44 93 GLY A N 1
ATOM 729 C CA . GLY A 1 93 ? 16.469 11.43 -6.355 1 92.44 93 GLY A CA 1
ATOM 730 C C . GLY A 1 93 ? 15.711 12.516 -7.094 1 92.44 93 GLY A C 1
ATOM 731 O O . GLY A 1 93 ? 16 13.703 -6.938 1 92.44 93 GLY A O 1
ATOM 732 N N . VAL A 1 94 ? 14.773 12.172 -7.816 1 92.75 94 VAL A N 1
ATOM 733 C CA . VAL A 1 94 ? 13.938 13.125 -8.547 1 92.75 94 VAL A CA 1
ATOM 734 C C . VAL A 1 94 ? 13.156 13.992 -7.559 1 92.75 94 VAL A C 1
ATOM 736 O O . VAL A 1 94 ? 13.078 15.211 -7.723 1 92.75 94 VAL A O 1
ATOM 739 N N . ALA A 1 95 ? 12.664 13.359 -6.508 1 93 95 ALA A N 1
ATOM 740 C CA . ALA A 1 95 ? 11.82 14.047 -5.527 1 93 95 ALA A CA 1
ATOM 741 C C . ALA A 1 95 ? 12.641 15 -4.668 1 93 95 ALA A C 1
ATOM 743 O O . ALA A 1 95 ? 12.078 15.852 -3.967 1 93 95 ALA A O 1
ATOM 744 N N . SER A 1 96 ? 13.93 14.844 -4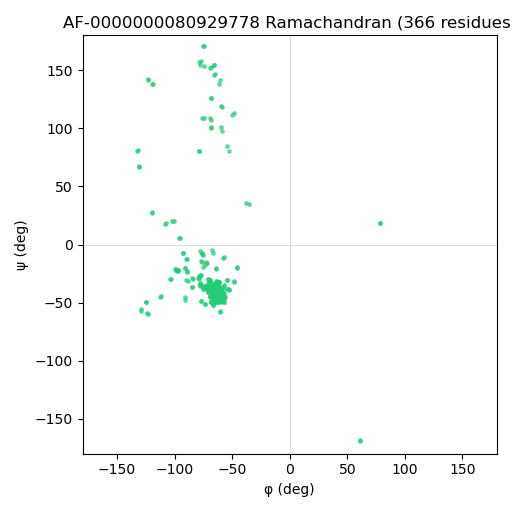.707 1 88.5 96 SER A N 1
ATOM 745 C CA . SER A 1 96 ? 14.789 15.703 -3.891 1 88.5 96 SER A CA 1
ATOM 746 C C . SER A 1 96 ? 14.906 17.094 -4.496 1 88.5 96 SER A C 1
ATOM 748 O O . SER A 1 96 ? 15.438 18.016 -3.859 1 88.5 96 SER A O 1
ATOM 750 N N . SER A 1 97 ? 14.406 17.219 -5.652 1 84.44 97 SER A N 1
ATOM 751 C CA . SER A 1 97 ? 14.398 18.531 -6.285 1 84.44 97 SER A CA 1
ATOM 752 C C . SER A 1 97 ? 13.508 19.5 -5.527 1 84.44 97 SER A C 1
ATOM 754 O O . SER A 1 97 ? 12.594 19.094 -4.812 1 84.44 97 SER A O 1
ATOM 756 N N . GLN A 1 98 ? 13.766 20.75 -5.633 1 81.19 98 GLN A N 1
ATOM 757 C CA . GLN A 1 98 ? 13.031 21.781 -4.922 1 81.19 98 GLN A CA 1
ATOM 758 C C . GLN A 1 98 ? 11.594 21.891 -5.426 1 81.19 98 GLN A C 1
ATOM 760 O O . GLN A 1 98 ? 10.758 22.547 -4.805 1 81.19 98 GLN A O 1
ATOM 765 N N . LYS A 1 99 ? 11.297 21.172 -6.414 1 85.88 99 LYS A N 1
ATOM 766 C CA . LYS A 1 99 ? 9.953 21.188 -6.984 1 85.88 99 LYS A CA 1
ATOM 767 C C . LYS A 1 99 ? 8.969 20.391 -6.125 1 85.88 99 LYS A C 1
ATOM 769 O O . LYS A 1 99 ? 7.758 20.547 -6.258 1 85.88 99 LYS A O 1
ATOM 774 N N . PHE A 1 100 ? 9.508 19.625 -5.234 1 91.56 100 PHE A N 1
ATOM 775 C CA . PHE A 1 100 ? 8.633 18.734 -4.473 1 91.56 100 PHE A CA 1
ATOM 776 C C . PHE A 1 100 ? 8.711 19.047 -2.982 1 91.56 100 PHE A C 1
ATOM 778 O O . PHE A 1 100 ? 9.789 19.344 -2.459 1 91.56 100 PHE A O 1
ATOM 785 N N . SER A 1 101 ? 7.582 19.031 -2.369 1 91.44 101 SER A N 1
ATOM 786 C CA . SER A 1 101 ? 7.465 19.312 -0.942 1 91.44 101 SER A CA 1
ATOM 787 C C . SER A 1 101 ? 7.961 18.141 -0.107 1 91.44 101 SER A C 1
ATOM 789 O O . SER A 1 101 ? 8.203 17.047 -0.637 1 91.44 101 SER A O 1
ATOM 791 N N . ALA A 1 102 ? 8.07 18.344 1.155 1 90.62 102 ALA A N 1
ATOM 792 C CA . ALA A 1 102 ? 8.555 17.328 2.084 1 90.62 102 ALA A CA 1
ATOM 793 C C . ALA A 1 102 ? 7.625 16.125 2.111 1 90.62 102 ALA A C 1
ATOM 795 O O . ALA A 1 102 ? 8.086 14.977 2.129 1 90.62 102 ALA A O 1
ATOM 796 N N . PRO A 1 103 ? 6.285 16.359 2.084 1 92.81 103 PRO A N 1
ATOM 797 C CA . PRO A 1 103 ? 5.402 15.188 2.066 1 92.81 103 PRO A CA 1
ATOM 798 C C . PRO A 1 103 ? 5.605 14.312 0.833 1 92.81 103 PRO A C 1
ATOM 800 O O . PRO A 1 103 ? 5.578 13.086 0.934 1 92.81 103 PRO A O 1
ATOM 803 N N . ILE A 1 104 ? 5.844 14.945 -0.283 1 93.75 104 ILE A N 1
ATOM 804 C CA . ILE A 1 104 ? 6.07 14.164 -1.498 1 93.75 104 ILE A CA 1
ATOM 805 C C . ILE A 1 104 ? 7.34 13.328 -1.345 1 93.75 104 ILE A C 1
ATOM 807 O O . ILE A 1 104 ? 7.352 12.148 -1.684 1 93.75 104 ILE A O 1
ATOM 811 N N . ARG A 1 105 ? 8.336 13.883 -0.821 1 93.25 105 ARG A N 1
ATOM 812 C CA . ARG A 1 105 ? 9.602 13.188 -0.611 1 93.25 105 ARG A CA 1
ATOM 813 C C . ARG A 1 105 ? 9.43 12.016 0.341 1 93.25 105 ARG A C 1
ATOM 815 O O . ARG A 1 105 ? 10.062 10.969 0.166 1 93.25 105 ARG A O 1
ATOM 822 N N . ALA A 1 106 ? 8.594 12.172 1.284 1 92.88 106 ALA A N 1
ATOM 823 C CA . ALA A 1 106 ? 8.359 11.117 2.27 1 92.88 106 ALA A CA 1
ATOM 824 C C . ALA A 1 106 ? 7.449 10.031 1.709 1 92.88 106 ALA A C 1
ATOM 826 O O . ALA A 1 106 ? 7.555 8.867 2.092 1 92.88 106 ALA A O 1
ATOM 827 N N . LEU A 1 107 ? 6.59 10.383 0.817 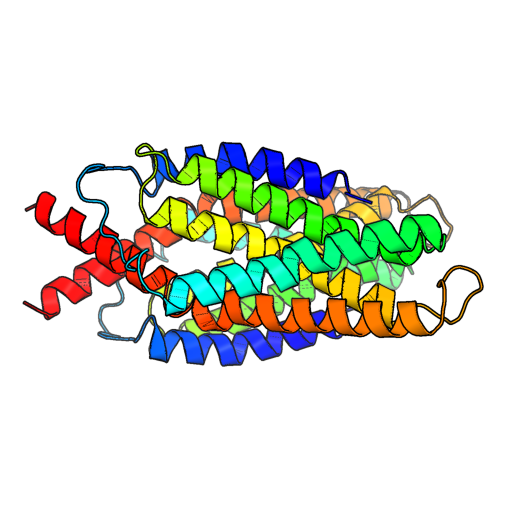1 95.56 107 LEU A N 1
ATOM 828 C CA . LEU A 1 107 ? 5.602 9.445 0.292 1 95.56 107 LEU A CA 1
ATOM 829 C C . LEU A 1 107 ? 6.238 8.492 -0.717 1 95.56 107 LEU A C 1
ATOM 831 O O . LEU A 1 107 ? 5.773 7.363 -0.888 1 95.56 107 LEU A O 1
ATOM 835 N N . VAL A 1 108 ? 7.305 8.945 -1.349 1 95.88 108 VAL A N 1
ATOM 836 C CA . VAL A 1 108 ? 7.938 8.133 -2.383 1 95.88 108 VAL A CA 1
ATOM 837 C C . VAL A 1 108 ? 8.414 6.812 -1.783 1 95.88 108 VAL A C 1
ATOM 839 O O . VAL A 1 108 ? 8 5.738 -2.227 1 95.88 108 VAL A O 1
ATOM 842 N N . PRO A 1 109 ? 9.273 6.836 -0.769 1 95.56 109 PRO A N 1
ATOM 843 C CA . PRO A 1 109 ? 9.703 5.555 -0.208 1 95.56 109 PRO A CA 1
ATOM 844 C C . PRO A 1 109 ? 8.555 4.77 0.427 1 95.56 109 PRO A C 1
ATOM 846 O O . PRO A 1 109 ? 8.57 3.537 0.42 1 95.56 109 PRO A O 1
ATOM 849 N N . ALA A 1 110 ? 7.562 5.422 0.981 1 95.75 110 ALA A N 1
ATOM 850 C CA . ALA A 1 110 ? 6.414 4.719 1.549 1 95.75 110 ALA A CA 1
ATOM 851 C C . ALA A 1 110 ? 5.629 3.986 0.466 1 95.75 110 ALA A C 1
ATOM 853 O O . ALA A 1 110 ? 5.23 2.834 0.65 1 95.75 110 ALA A O 1
ATOM 854 N N . PHE A 1 111 ? 5.441 4.664 -0.607 1 96.25 111 PHE A N 1
ATOM 855 C CA . PHE A 1 111 ? 4.719 4.117 -1.75 1 96.25 111 PHE A CA 1
ATOM 856 C C . PHE A 1 111 ? 5.438 2.902 -2.316 1 96.25 111 PHE A C 1
ATOM 858 O O . PHE A 1 111 ? 4.824 1.852 -2.523 1 96.25 111 PHE A O 1
ATOM 865 N N . TYR A 1 112 ? 6.668 3.002 -2.553 1 97.62 112 TYR A N 1
ATOM 866 C CA . TYR A 1 112 ? 7.453 1.914 -3.125 1 97.62 112 TYR A CA 1
ATOM 867 C C . TYR A 1 112 ? 7.594 0.764 -2.135 1 97.62 112 TYR A C 1
ATOM 869 O O . TYR A 1 112 ? 7.562 -0.406 -2.523 1 97.62 112 TYR A O 1
ATOM 877 N N . ASN A 1 113 ? 7.801 1.127 -0.866 1 97.38 113 ASN A N 1
ATOM 878 C CA . ASN A 1 113 ? 7.898 0.079 0.144 1 97.38 113 ASN A CA 1
ATOM 879 C C . ASN A 1 113 ? 6.621 -0.749 0.22 1 97.38 113 ASN A C 1
ATOM 881 O O . ASN A 1 113 ? 6.672 -1.972 0.365 1 97.38 113 ASN A O 1
ATOM 885 N N . SER A 1 114 ? 5.504 -0.104 0.089 1 95.31 114 SER A N 1
ATOM 886 C CA . SER A 1 114 ? 4.227 -0.812 0.089 1 95.31 114 SER A CA 1
ATOM 887 C C . SER A 1 114 ? 4.145 -1.805 -1.065 1 95.31 114 SER A C 1
ATOM 889 O O . SER A 1 114 ? 3.699 -2.939 -0.885 1 95.31 114 SER A O 1
ATOM 891 N N . ARG A 1 115 ? 4.578 -1.372 -2.189 1 95.38 115 ARG A N 1
ATOM 892 C CA . ARG A 1 115 ? 4.598 -2.244 -3.359 1 95.38 115 ARG A CA 1
ATOM 893 C C . ARG A 1 115 ? 5.609 -3.371 -3.188 1 95.38 115 ARG A C 1
ATOM 895 O O . ARG A 1 115 ? 5.34 -4.516 -3.557 1 95.38 115 ARG A O 1
ATOM 902 N N . ARG A 1 116 ? 6.75 -3.01 -2.621 1 97 116 ARG A N 1
ATOM 903 C CA . ARG A 1 116 ? 7.855 -3.957 -2.529 1 97 116 ARG A CA 1
ATOM 904 C C . ARG A 1 116 ? 7.551 -5.059 -1.52 1 97 116 ARG A C 1
ATOM 906 O O . ARG A 1 116 ? 8.008 -6.191 -1.674 1 97 116 ARG A O 1
ATOM 913 N N . ILE A 1 117 ? 6.801 -4.824 -0.521 1 95.5 117 ILE A N 1
ATOM 914 C CA . ILE A 1 117 ? 6.477 -5.848 0.466 1 95.5 117 ILE A CA 1
ATOM 915 C C . ILE A 1 117 ? 5.828 -7.043 -0.227 1 95.5 117 ILE A C 1
ATOM 917 O O . ILE A 1 117 ? 6.109 -8.195 0.116 1 95.5 117 ILE A O 1
ATOM 921 N N . PHE A 1 118 ? 5.07 -6.812 -1.215 1 91.81 118 PHE A N 1
ATOM 922 C CA . PHE A 1 118 ? 4.371 -7.895 -1.896 1 91.81 118 PHE A CA 1
ATOM 923 C C . PHE A 1 118 ? 5.34 -8.719 -2.732 1 91.81 118 PHE A C 1
ATOM 925 O O . PHE A 1 118 ? 5.203 -9.945 -2.828 1 91.81 118 PHE A O 1
ATOM 932 N N . THR A 1 119 ? 6.312 -8.016 -3.355 1 94.19 119 THR A N 1
ATOM 933 C CA . THR A 1 119 ? 7.312 -8.766 -4.109 1 94.19 119 THR A CA 1
ATOM 934 C C . THR A 1 119 ? 8.211 -9.555 -3.17 1 94.19 119 THR A C 1
ATOM 936 O O . THR A 1 119 ? 8.672 -10.648 -3.518 1 94.19 119 THR A O 1
ATOM 939 N N . ILE A 1 120 ? 8.438 -9.039 -1.955 1 96.44 120 ILE A N 1
ATOM 940 C CA . ILE A 1 120 ? 9.266 -9.734 -0.975 1 96.44 120 ILE A CA 1
ATOM 941 C C . ILE A 1 120 ? 8.531 -10.969 -0.465 1 96.44 120 ILE A C 1
ATOM 943 O O . ILE A 1 120 ? 9.141 -12.023 -0.261 1 96.44 120 ILE A O 1
ATOM 947 N N . VAL A 1 121 ? 7.262 -10.812 -0.252 1 92.88 121 VAL A N 1
ATOM 948 C CA . VAL A 1 121 ? 6.469 -11.969 0.158 1 92.88 121 VAL A CA 1
ATOM 949 C C . VAL A 1 121 ? 6.598 -13.078 -0.878 1 92.88 121 VAL A C 1
ATOM 951 O O . VAL A 1 121 ? 6.797 -14.25 -0.525 1 92.88 121 VAL A O 1
ATOM 954 N N . ASP A 1 122 ? 6.457 -12.734 -2.205 1 91.5 122 ASP A N 1
ATOM 955 C CA . ASP A 1 122 ? 6.629 -13.711 -3.275 1 91.5 122 ASP A CA 1
ATOM 956 C C . ASP A 1 122 ? 8.031 -14.312 -3.246 1 91.5 122 ASP A C 1
ATOM 958 O O . ASP A 1 122 ? 8.211 -15.5 -3.498 1 91.5 122 ASP A O 1
ATOM 962 N N . TRP A 1 123 ? 9.008 -13.453 -2.963 1 94.75 123 TRP A N 1
ATOM 963 C CA . TRP A 1 123 ? 10.391 -13.898 -2.855 1 94.75 123 TRP A CA 1
ATOM 964 C C . TRP A 1 123 ? 10.547 -14.914 -1.729 1 94.75 123 TRP A C 1
ATOM 966 O O . TRP A 1 123 ? 11.117 -15.992 -1.929 1 94.75 123 TRP A O 1
ATOM 976 N N . VAL A 1 124 ? 10 -14.672 -0.578 1 94.12 124 VAL A N 1
ATOM 977 C CA . VAL A 1 124 ? 10.07 -15.562 0.573 1 94.12 124 VAL A CA 1
ATOM 978 C C . VAL A 1 124 ? 9.367 -16.875 0.244 1 94.12 124 VAL A C 1
ATOM 980 O O . VAL A 1 124 ? 9.914 -17.953 0.495 1 94.12 124 VAL A O 1
ATOM 983 N N . ARG A 1 125 ? 8.25 -16.797 -0.322 1 90.31 125 ARG A N 1
ATOM 984 C CA . ARG A 1 125 ? 7.5 -18 -0.691 1 90.31 125 ARG A CA 1
ATOM 985 C C . ARG A 1 125 ? 8.297 -18.859 -1.663 1 90.31 125 ARG A C 1
ATOM 987 O O . ARG A 1 125 ? 8.383 -20.078 -1.49 1 90.31 125 ARG A O 1
ATOM 994 N N . SER A 1 126 ? 8.797 -18.234 -2.691 1 90.5 126 SER A N 1
ATOM 995 C CA . SER A 1 126 ? 9.578 -18.938 -3.693 1 90.5 126 SER A CA 1
ATOM 996 C C . SER A 1 126 ? 10.781 -19.641 -3.062 1 90.5 126 SER A C 1
ATOM 998 O O . SER A 1 126 ? 11.07 -20.797 -3.385 1 90.5 126 SER A O 1
ATOM 1000 N N . GLU A 1 127 ? 11.43 -18.953 -2.141 1 89.94 127 GLU A N 1
ATOM 1001 C CA . GLU A 1 127 ? 12.633 -19.531 -1.525 1 89.94 127 GLU A CA 1
ATOM 1002 C C . GLU A 1 127 ? 12.273 -20.656 -0.565 1 89.94 127 GLU A C 1
ATOM 1004 O O . GLU A 1 127 ? 13 -21.656 -0.475 1 89.94 127 GLU A O 1
ATOM 1009 N N . VAL A 1 128 ? 11.219 -20.547 0.106 1 86.81 128 VAL A N 1
ATOM 1010 C CA . VAL A 1 128 ? 10.82 -21.547 1.097 1 86.81 128 VAL A CA 1
ATOM 1011 C C . VAL A 1 128 ? 10.328 -22.812 0.393 1 86.81 128 VAL A C 1
ATOM 1013 O O . VAL A 1 128 ? 10.617 -23.922 0.838 1 86.81 128 VAL A O 1
ATOM 1016 N N . TYR A 1 129 ? 9.695 -22.609 -0.696 1 81.88 129 TYR A N 1
ATOM 1017 C CA . TYR A 1 129 ? 9.141 -23.766 -1.396 1 81.88 129 TYR A CA 1
ATOM 1018 C C . TYR A 1 129 ? 10.125 -24.297 -2.428 1 81.88 129 TYR A C 1
ATOM 1020 O O . TYR A 1 129 ? 9.852 -25.297 -3.1 1 81.88 129 TYR A O 1
ATOM 1028 N N . LYS A 1 130 ? 11.156 -23.531 -2.559 1 77 130 LYS A N 1
ATOM 1029 C CA . LYS A 1 130 ? 12.203 -23.984 -3.461 1 77 130 LYS A CA 1
ATOM 1030 C C . LYS A 1 130 ? 12.68 -25.391 -3.084 1 77 130 LYS A C 1
ATOM 1032 O O . LYS A 1 130 ? 13.031 -25.641 -1.93 1 77 130 LYS A O 1
ATOM 1037 N N . MET A 1 131 ? 12 -26.375 -3.561 1 62.44 131 MET A N 1
ATOM 1038 C CA . MET A 1 131 ? 12.406 -27.75 -3.297 1 62.44 131 MET A CA 1
ATOM 1039 C C . MET A 1 131 ? 13.797 -28.031 -3.873 1 62.44 131 MET A C 1
ATOM 1041 O O . MET A 1 131 ? 14.25 -27.312 -4.77 1 62.44 131 MET A O 1
ATOM 1045 N N . ASN A 1 132 ? 14.719 -28.766 -3.154 1 56.31 132 ASN A N 1
ATOM 1046 C CA . ASN A 1 132 ? 16.031 -29.266 -3.535 1 56.31 132 ASN A CA 1
ATOM 1047 C C . ASN A 1 132 ? 16.047 -29.734 -4.988 1 56.31 132 ASN A C 1
ATOM 1049 O O . ASN A 1 132 ? 16.125 -30.938 -5.254 1 56.31 132 ASN A O 1
ATOM 1053 N N . GLN A 1 133 ? 15.375 -29.109 -5.809 1 58.97 133 GLN A N 1
ATOM 1054 C CA . GLN A 1 133 ? 15.461 -29.609 -7.176 1 58.97 133 GLN A CA 1
ATOM 1055 C C . GLN A 1 133 ? 16.766 -29.172 -7.832 1 58.97 133 GLN A C 1
ATOM 1057 O O . GLN A 1 133 ? 17.453 -28.266 -7.34 1 58.97 133 GLN A O 1
ATOM 1062 N N . GLU A 1 134 ? 17.203 -29.844 -8.836 1 58.16 134 GLU A N 1
ATOM 1063 C CA . 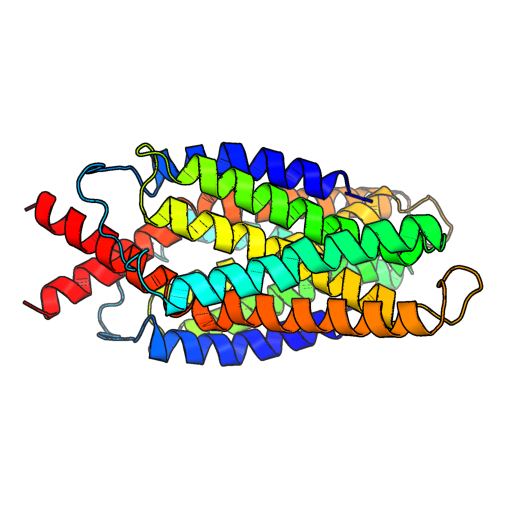GLU A 1 134 ? 18.438 -29.734 -9.617 1 58.16 134 GLU A CA 1
ATOM 1064 C C . GLU A 1 134 ? 18.734 -28.297 -9.977 1 58.16 134 GLU A C 1
ATOM 1066 O O . GLU A 1 134 ? 19.906 -27.906 -10.109 1 58.16 134 GLU A O 1
ATOM 1071 N N . HIS A 1 135 ? 17.734 -27.422 -9.93 1 61.84 135 HIS A N 1
ATOM 1072 C CA . HIS A 1 135 ? 17.969 -26.078 -10.445 1 61.84 135 HIS A CA 1
ATOM 1073 C C . HIS A 1 135 ? 18.047 -25.062 -9.312 1 61.84 135 HIS A C 1
ATOM 1075 O O . HIS A 1 135 ? 17.953 -23.844 -9.547 1 61.84 135 HIS A O 1
ATOM 1081 N N . SER A 1 136 ? 18.266 -25.594 -8.07 1 64.69 136 SER A N 1
ATOM 1082 C CA . SER A 1 136 ? 18.219 -24.688 -6.93 1 64.69 136 SER A CA 1
ATOM 1083 C C . SER A 1 136 ? 19.609 -24.297 -6.457 1 64.69 136 SER A C 1
ATOM 1085 O O . SER A 1 136 ? 19.766 -23.641 -5.434 1 64.69 136 SER A O 1
ATOM 1087 N N . GLY A 1 137 ? 20.578 -24.5 -7.418 1 69.75 137 GLY A N 1
ATOM 1088 C CA . GLY A 1 137 ? 21.938 -24.172 -7 1 69.75 137 GLY A CA 1
ATOM 1089 C C . GLY A 1 137 ? 22.422 -25 -5.82 1 69.75 137 GLY A C 1
ATOM 1090 O O . GLY A 1 137 ? 21.844 -26.031 -5.5 1 69.75 137 GLY A O 1
ATOM 1091 N N . SER A 1 138 ? 23.516 -24.578 -5.262 1 82.19 138 SER A N 1
ATOM 1092 C CA . SER A 1 138 ? 24.125 -25.281 -4.133 1 82.19 138 SER A CA 1
ATOM 1093 C C . SER A 1 138 ? 23.266 -25.141 -2.879 1 82.19 138 SER A C 1
ATOM 1095 O O . SER A 1 138 ? 22.453 -24.219 -2.771 1 82.19 138 SER A O 1
ATOM 1097 N N . ALA A 1 139 ? 23.359 -26.109 -2.049 1 83.56 139 ALA A N 1
ATOM 1098 C CA . ALA A 1 139 ? 22.641 -26.078 -0.777 1 83.56 139 ALA A CA 1
ATOM 1099 C C . ALA A 1 139 ? 22.922 -24.797 -0.014 1 83.56 139 ALA A C 1
ATOM 1101 O O . ALA A 1 139 ? 22.031 -24.234 0.634 1 83.56 139 ALA A O 1
ATOM 1102 N N . TRP A 1 140 ? 24.078 -24.391 -0.092 1 87.75 140 TRP A N 1
ATOM 1103 C CA . TRP A 1 140 ? 24.484 -23.141 0.557 1 87.75 140 TRP A CA 1
ATOM 1104 C C . TRP A 1 140 ? 23.734 -21.953 -0.035 1 87.75 140 TRP A C 1
ATOM 1106 O O . TRP A 1 140 ? 23.25 -21.094 0.699 1 87.75 140 TRP A O 1
ATOM 1116 N N . ARG A 1 141 ? 23.531 -21.953 -1.253 1 89.25 141 ARG A N 1
ATOM 1117 C CA . ARG A 1 141 ? 22.859 -20.844 -1.923 1 89.25 141 ARG A CA 1
ATOM 1118 C C . ARG A 1 141 ? 21.375 -20.797 -1.535 1 89.25 141 ARG A C 1
ATOM 1120 O O . ARG A 1 141 ? 20.812 -19.719 -1.359 1 89.25 141 ARG A O 1
ATOM 1127 N N . VAL A 1 142 ? 20.875 -21.922 -1.388 1 88.44 142 VAL A N 1
ATOM 1128 C CA . VAL A 1 142 ? 19.469 -22 -0.983 1 88.44 142 VAL A CA 1
ATOM 1129 C C . VAL A 1 142 ? 19.312 -21.422 0.423 1 88.44 142 VAL A C 1
ATOM 1131 O O . VAL A 1 142 ? 18.391 -20.656 0.68 1 88.44 142 VAL A O 1
ATOM 1134 N N . THR A 1 143 ? 20.25 -21.781 1.272 1 91.5 143 THR A N 1
ATOM 1135 C CA . THR A 1 143 ? 20.203 -21.281 2.643 1 91.5 143 THR A CA 1
ATOM 1136 C C . THR A 1 143 ? 20.391 -19.781 2.676 1 91.5 143 THR A C 1
ATOM 1138 O O . THR A 1 143 ? 19.672 -19.078 3.385 1 91.5 143 THR A O 1
ATOM 1141 N N . VAL A 1 144 ? 21.266 -19.281 1.905 1 92.62 144 VAL A N 1
ATOM 1142 C CA . VAL A 1 144 ? 21.531 -17.844 1.834 1 92.62 144 VAL A CA 1
ATOM 1143 C C . VAL A 1 144 ? 20.312 -17.125 1.249 1 92.62 144 VAL A C 1
ATOM 1145 O O . VAL A 1 144 ? 19.953 -16.047 1.713 1 92.62 144 VAL A O 1
ATOM 1148 N N . GLY A 1 145 ? 19.734 -17.703 0.202 1 93.25 145 GLY A N 1
ATOM 1149 C CA . GLY A 1 145 ? 18.547 -17.109 -0.398 1 93.25 145 GLY A CA 1
ATOM 1150 C C . GLY A 1 145 ? 17.391 -16.984 0.575 1 93.25 145 GLY A C 1
ATOM 1151 O O . GLY A 1 145 ? 16.719 -15.953 0.615 1 93.25 145 GLY A O 1
ATOM 1152 N N . ARG A 1 146 ? 17.219 -17.984 1.368 1 95 146 ARG A N 1
ATOM 1153 C CA . ARG A 1 146 ? 16.156 -17.969 2.373 1 95 146 ARG A CA 1
ATOM 1154 C C . ARG A 1 146 ? 16.422 -16.922 3.439 1 95 146 ARG A C 1
ATOM 1156 O O . ARG A 1 146 ? 15.531 -16.156 3.797 1 95 146 ARG A O 1
ATOM 1163 N N . ALA A 1 147 ? 17.625 -16.891 3.877 1 96 147 ALA A N 1
ATOM 1164 C CA . ALA A 1 147 ? 17.984 -15.914 4.887 1 96 147 ALA A CA 1
ATOM 1165 C C . ALA A 1 147 ? 17.844 -14.492 4.348 1 96 147 ALA A C 1
ATOM 1167 O O . ALA A 1 147 ? 17.359 -13.602 5.047 1 96 147 ALA A O 1
ATOM 1168 N N . LEU A 1 148 ? 18.25 -14.266 3.119 1 97.06 148 LEU A N 1
ATOM 1169 C CA . LEU A 1 148 ? 18.188 -12.945 2.492 1 97.06 148 LEU A CA 1
ATOM 1170 C C . LEU A 1 148 ? 16.734 -12.5 2.305 1 97.06 148 LEU A C 1
ATOM 1172 O O . LEU A 1 148 ? 16.391 -11.359 2.6 1 97.06 148 LEU A O 1
ATOM 1176 N N . ALA A 1 149 ? 15.922 -13.375 1.865 1 97.19 149 ALA A N 1
ATOM 1177 C CA . ALA A 1 149 ? 14.516 -13.062 1.667 1 97.19 149 ALA A CA 1
ATOM 1178 C C . ALA A 1 149 ? 13.836 -12.719 2.99 1 97.19 149 ALA A C 1
ATOM 1180 O O . ALA A 1 149 ? 13.125 -11.719 3.086 1 97.19 149 ALA A O 1
ATOM 1181 N N . MET A 1 150 ? 14.125 -13.492 3.994 1 96.88 150 MET A N 1
ATOM 1182 C CA . MET A 1 150 ? 13.516 -13.273 5.305 1 96.88 150 MET A CA 1
ATOM 1183 C C . MET A 1 150 ? 14.016 -11.977 5.934 1 96.88 150 MET A C 1
ATOM 1185 O O . MET A 1 150 ? 13.242 -11.258 6.574 1 96.88 150 MET A O 1
ATOM 1189 N N . THR A 1 151 ? 15.266 -11.719 5.785 1 97.94 151 THR A N 1
ATOM 1190 C CA . THR A 1 151 ? 15.844 -10.484 6.32 1 97.94 151 THR A CA 1
ATOM 1191 C C . THR A 1 151 ? 15.219 -9.266 5.652 1 97.94 151 THR A C 1
ATOM 1193 O O . THR A 1 151 ? 14.93 -8.266 6.316 1 97.94 151 THR A O 1
ATOM 1196 N N . ASN A 1 152 ? 15.07 -9.336 4.375 1 98.19 152 ASN A N 1
ATOM 1197 C CA . ASN A 1 152 ? 14.414 -8.234 3.674 1 98.19 152 ASN A CA 1
ATOM 1198 C C . ASN A 1 152 ? 12.969 -8.062 4.129 1 98.19 152 ASN A C 1
ATOM 1200 O O . ASN A 1 152 ? 12.508 -6.934 4.32 1 98.19 152 ASN A O 1
ATOM 1204 N N . MET A 1 153 ? 12.281 -9.148 4.301 1 97.25 153 MET A N 1
ATOM 1205 C CA . MET A 1 153 ? 10.906 -9.094 4.789 1 97.25 153 MET A CA 1
ATOM 1206 C C . MET A 1 153 ? 10.836 -8.375 6.137 1 97.25 153 MET A C 1
ATOM 1208 O O . MET A 1 153 ? 10.016 -7.48 6.328 1 97.25 153 MET A O 1
ATOM 1212 N N . ALA A 1 154 ? 11.672 -8.773 7.02 1 97.19 154 ALA A N 1
ATOM 1213 C CA . ALA A 1 154 ? 11.672 -8.211 8.367 1 97.19 154 ALA A CA 1
ATOM 1214 C C . ALA A 1 154 ? 12.062 -6.734 8.344 1 97.19 154 ALA A C 1
ATOM 1216 O O . ALA A 1 154 ? 11.391 -5.898 8.953 1 97.19 154 ALA A O 1
ATOM 1217 N N . PHE A 1 155 ? 13.078 -6.387 7.637 1 98.06 155 PHE A N 1
ATOM 1218 C CA . PHE A 1 155 ? 13.609 -5.027 7.625 1 98.06 155 PHE A CA 1
ATOM 1219 C C . PHE A 1 155 ? 12.617 -4.062 6.984 1 98.06 155 PHE A C 1
ATOM 1221 O O . PHE A 1 155 ? 12.328 -3.006 7.547 1 98.06 155 PHE A O 1
ATOM 1228 N N . TRP A 1 156 ? 12.133 -4.387 5.863 1 97.31 156 TRP A N 1
ATOM 1229 C CA . TRP A 1 156 ? 11.312 -3.438 5.117 1 97.31 156 TRP A CA 1
ATOM 1230 C C . TRP A 1 156 ? 9.898 -3.377 5.688 1 97.31 156 TRP A C 1
ATOM 1232 O O . TRP A 1 156 ? 9.219 -2.354 5.57 1 97.31 156 TRP A O 1
ATOM 1242 N N . SER A 1 157 ? 9.445 -4.473 6.316 1 96.62 157 SER A N 1
ATOM 1243 C CA . SER A 1 157 ? 8.203 -4.375 7.074 1 96.62 157 SER A CA 1
ATOM 1244 C C . SER A 1 157 ? 8.352 -3.42 8.25 1 96.62 157 SER A C 1
ATOM 1246 O O . SER A 1 157 ? 7.488 -2.57 8.484 1 96.62 157 SER A O 1
ATOM 1248 N N . PHE A 1 158 ? 9.438 -3.582 8.961 1 96.38 158 PHE A N 1
ATOM 1249 C CA . PHE A 1 158 ? 9.688 -2.668 10.07 1 96.38 158 PHE A CA 1
ATOM 1250 C C . PHE A 1 158 ? 9.797 -1.231 9.57 1 96.38 158 PHE A C 1
ATOM 1252 O O . PHE A 1 158 ? 9.273 -0.31 10.203 1 96.38 158 PHE A O 1
ATOM 1259 N N . ASN A 1 159 ? 10.492 -1.072 8.484 1 97 159 ASN A N 1
ATOM 1260 C CA . ASN A 1 159 ? 10.664 0.264 7.93 1 97 159 ASN A CA 1
ATOM 1261 C C . ASN A 1 159 ? 9.32 0.928 7.641 1 97 159 ASN A C 1
ATOM 1263 O O . ASN A 1 159 ? 9.117 2.094 7.98 1 97 159 ASN A O 1
ATOM 1267 N N . LEU A 1 160 ? 8.422 0.201 7.031 1 96.81 160 LEU A N 1
ATOM 1268 C CA . LEU A 1 160 ? 7.133 0.767 6.641 1 96.81 160 LEU A CA 1
ATOM 1269 C C . LEU A 1 160 ? 6.207 0.897 7.844 1 96.81 160 LEU A C 1
ATOM 1271 O O . LEU A 1 160 ? 5.699 1.985 8.125 1 96.81 160 LEU A O 1
ATOM 1275 N N . PHE A 1 161 ? 6.066 -0.136 8.641 1 96.5 161 PHE A N 1
ATOM 1276 C CA . PHE A 1 161 ? 5.023 -0.201 9.648 1 96.5 161 PHE A CA 1
ATOM 1277 C C . PHE A 1 161 ? 5.562 0.223 11.016 1 96.5 161 PHE A C 1
ATOM 1279 O O . PHE A 1 161 ? 4.793 0.565 11.914 1 96.5 161 PHE A O 1
ATOM 1286 N N . GLY A 1 162 ? 6.809 0.139 11.172 1 94.69 162 GLY A N 1
ATOM 1287 C CA . GLY A 1 162 ? 7.395 0.456 12.461 1 94.69 162 GLY A CA 1
ATOM 1288 C C . GLY A 1 162 ? 7.977 1.854 12.523 1 94.69 162 GLY A C 1
ATOM 1289 O O . GLY A 1 162 ? 8.117 2.426 13.609 1 94.69 162 GLY A O 1
ATOM 1290 N N . PHE A 1 163 ? 8.258 2.385 11.375 1 94.56 163 PHE A N 1
ATOM 1291 C CA . PHE A 1 163 ? 8.961 3.66 11.398 1 94.56 163 PHE A CA 1
ATOM 1292 C C . PHE A 1 163 ? 8.258 4.684 10.516 1 94.56 163 PHE A C 1
ATOM 1294 O O . PHE A 1 163 ? 7.84 5.738 10.992 1 94.56 163 PHE A O 1
ATOM 1301 N N . MET A 1 164 ? 8.07 4.41 9.289 1 94.62 164 MET A N 1
ATOM 1302 C CA . MET A 1 164 ? 7.613 5.398 8.312 1 94.62 164 MET A CA 1
ATOM 1303 C C . MET A 1 164 ? 6.188 5.852 8.617 1 94.62 164 MET A C 1
ATOM 1305 O O . MET A 1 164 ? 5.922 7.047 8.727 1 94.62 164 MET A O 1
ATOM 1309 N N . LEU A 1 165 ? 5.301 4.957 8.766 1 94.62 165 LEU A N 1
ATOM 1310 C CA . LEU A 1 165 ? 3.883 5.281 8.891 1 94.62 165 LEU A CA 1
ATOM 1311 C C . LEU A 1 165 ? 3.578 5.848 10.273 1 94.62 165 LEU A C 1
ATOM 1313 O O . LEU A 1 165 ? 2.828 6.82 10.398 1 94.62 165 LEU A O 1
ATOM 1317 N N . PRO A 1 166 ? 4.195 5.336 11.273 1 94 166 PRO A N 1
ATOM 1318 C CA . PRO A 1 166 ? 3.801 5.844 12.586 1 94 166 PRO A CA 1
ATOM 1319 C C . PRO A 1 166 ? 4.609 7.066 13.016 1 94 166 PRO A C 1
ATOM 1321 O O . PRO A 1 166 ? 4.129 7.887 13.805 1 94 166 PRO A O 1
ATOM 1324 N N . PHE A 1 167 ? 5.75 7.262 12.516 1 92.56 167 PHE A N 1
ATOM 1325 C CA . PHE A 1 167 ? 6.582 8.312 13.094 1 92.56 167 PHE A CA 1
ATOM 1326 C C . PHE A 1 167 ? 7.012 9.312 12.023 1 92.56 167 PHE A C 1
ATOM 1328 O O . PHE A 1 167 ? 6.762 10.516 12.156 1 92.56 167 PHE A O 1
ATOM 1335 N N . TYR A 1 168 ? 7.496 8.844 10.977 1 92.94 168 TYR A N 1
ATOM 1336 C CA . TYR A 1 168 ? 8.117 9.734 10.008 1 92.94 168 TYR A CA 1
ATOM 1337 C C . TYR A 1 168 ? 7.07 10.539 9.25 1 92.94 168 TYR A C 1
ATOM 1339 O O . TYR A 1 168 ? 7.117 11.766 9.227 1 92.94 168 TYR A O 1
ATOM 1347 N N . LEU A 1 169 ? 6.098 9.836 8.711 1 93.56 169 LEU A N 1
ATOM 1348 C CA . LEU A 1 169 ? 5.102 10.5 7.875 1 93.56 169 LEU A CA 1
ATOM 1349 C C . LEU A 1 169 ? 4.258 11.469 8.695 1 93.56 169 LEU A C 1
ATOM 1351 O O . LEU A 1 169 ? 4.066 12.617 8.297 1 93.56 169 LEU A O 1
ATOM 1355 N N . PRO A 1 170 ? 3.834 11.07 9.82 1 91.81 170 PRO A N 1
ATOM 1356 C CA . PRO A 1 170 ? 3.055 12.016 10.625 1 91.81 170 PRO A CA 1
ATOM 1357 C C . PRO A 1 170 ? 3.848 13.273 10.992 1 91.81 170 PRO A C 1
ATOM 1359 O O . PRO A 1 170 ? 3.303 14.375 10.977 1 91.81 170 PRO A O 1
ATOM 1362 N N . LYS A 1 171 ? 5.035 13.086 11.266 1 91.31 171 LYS A N 1
ATOM 1363 C CA . LYS A 1 171 ? 5.871 14.234 11.617 1 91.31 171 LYS A CA 1
ATOM 1364 C C . LYS A 1 171 ? 6.047 15.172 10.43 1 91.31 171 LYS A C 1
ATOM 1366 O O . LYS A 1 171 ? 5.984 16.391 10.578 1 91.31 171 LYS A O 1
ATOM 1371 N N . VAL A 1 172 ? 6.289 14.648 9.289 1 91.75 172 VAL A N 1
ATOM 1372 C CA . VAL A 1 172 ? 6.465 15.438 8.078 1 91.75 172 VAL A CA 1
ATOM 1373 C C . VAL A 1 172 ? 5.176 16.203 7.762 1 91.75 172 VAL A C 1
ATOM 1375 O O . VAL A 1 172 ? 5.211 17.391 7.449 1 91.75 172 VAL A O 1
ATOM 1378 N N . LEU A 1 173 ? 4.066 15.516 7.922 1 91.12 173 LEU A N 1
ATOM 1379 C CA . LEU A 1 173 ? 2.775 16.109 7.602 1 91.12 173 LEU A CA 1
ATOM 1380 C C . LEU A 1 173 ? 2.414 17.203 8.609 1 91.12 173 LEU A C 1
ATOM 1382 O O . LEU A 1 173 ? 1.899 18.25 8.227 1 91.12 173 LEU A O 1
ATOM 1386 N N . LYS A 1 174 ? 2.725 16.938 9.805 1 88.88 174 LYS A N 1
ATOM 1387 C CA . LYS A 1 174 ? 2.482 17.938 10.836 1 88.88 174 LYS A CA 1
ATOM 1388 C C . LYS A 1 174 ? 3.26 19.219 10.555 1 88.88 174 LYS A C 1
ATOM 1390 O O . LYS A 1 174 ? 2.703 20.312 10.625 1 88.88 174 LYS A O 1
ATOM 1395 N N . THR A 1 175 ? 4.496 19.047 10.266 1 87.88 175 THR A N 1
ATOM 1396 C CA . THR A 1 175 ? 5.348 20.188 9.977 1 87.88 175 THR A CA 1
ATOM 1397 C C . THR A 1 175 ? 4.859 20.922 8.727 1 87.88 175 THR A C 1
ATOM 1399 O O . THR A 1 175 ? 4.816 22.156 8.703 1 87.88 175 THR A O 1
ATOM 1402 N N . TYR A 1 176 ? 4.469 20.25 7.777 1 88.25 176 TYR A N 1
ATOM 1403 C CA . TYR A 1 176 ? 3.996 20.828 6.516 1 88.25 176 TYR A CA 1
ATOM 1404 C C . TYR A 1 176 ? 2.738 21.656 6.73 1 88.25 176 TYR A C 1
ATOM 1406 O O . TYR A 1 176 ? 2.641 22.781 6.242 1 88.25 176 TYR A O 1
ATOM 1414 N N . TYR A 1 177 ? 1.819 21.203 7.555 1 86.62 177 TYR A N 1
ATOM 1415 C CA . TYR A 1 177 ? 0.542 21.891 7.738 1 86.62 177 TYR A CA 1
ATOM 1416 C C . TYR A 1 177 ? 0.667 23.016 8.75 1 86.62 177 TYR A C 1
ATOM 1418 O O . TYR A 1 177 ? -0.08 24 8.695 1 86.62 177 TYR A O 1
ATOM 1426 N N . SER A 1 178 ? 1.513 22.844 9.617 1 83.25 178 SER A N 1
ATOM 1427 C CA . SER A 1 178 ? 1.749 23.906 10.586 1 83.25 178 SER A CA 1
ATOM 1428 C C . SER A 1 178 ? 2.373 25.141 9.922 1 83.25 178 SER A C 1
ATOM 1430 O O . SER A 1 178 ? 2.023 26.266 10.25 1 83.25 178 SER A O 1
ATOM 1432 N N . GLU A 1 179 ? 3.201 24.922 9.062 1 77.62 179 GLU A N 1
ATOM 1433 C CA . GLU A 1 179 ? 3.867 26.016 8.367 1 77.62 179 GLU A CA 1
ATOM 1434 C C . GLU A 1 179 ? 2.908 26.734 7.418 1 77.62 179 GLU A C 1
ATOM 1436 O O . GLU A 1 179 ? 2.969 27.953 7.273 1 77.62 179 GLU A O 1
ATOM 1441 N N . ASN A 1 180 ? 2.053 26.062 6.887 1 72.62 180 ASN A N 1
ATOM 1442 C CA . ASN A 1 180 ? 1.11 26.641 5.934 1 72.62 180 ASN A CA 1
ATOM 1443 C C . ASN A 1 180 ? 0.01 27.422 6.645 1 72.62 180 ASN A C 1
ATOM 1445 O O . ASN A 1 180 ? -0.521 28.391 6.098 1 72.62 180 ASN A O 1
ATOM 1449 N N . ASN A 1 181 ? -0.346 26.922 7.754 1 68.5 181 ASN A N 1
ATOM 1450 C CA . ASN A 1 181 ? -1.312 27.672 8.547 1 68.5 181 ASN A CA 1
ATOM 1451 C C . ASN A 1 181 ? -0.744 29.016 9.008 1 68.5 181 ASN A C 1
ATOM 1453 O O . ASN A 1 181 ? -1.472 30 9.094 1 68.5 181 ASN A O 1
ATOM 1457 N N . GLU A 1 182 ? 0.425 29.016 9.328 1 64.12 182 GLU A N 1
ATOM 1458 C CA . GLU A 1 182 ? 1.058 30.266 9.734 1 64.12 182 GLU A CA 1
ATOM 1459 C C . GLU A 1 182 ? 1.084 31.266 8.586 1 64.12 182 GLU A C 1
ATOM 1461 O O . GLU A 1 182 ? 0.987 32.469 8.812 1 64.12 182 GLU A O 1
ATOM 1466 N N . LYS A 1 183 ? 0.946 30.797 7.371 1 64.12 183 LYS A N 1
ATOM 1467 C CA . LYS A 1 183 ? 0.981 31.703 6.223 1 64.12 183 LYS A CA 1
ATOM 1468 C C . LYS A 1 183 ? -0.414 32.219 5.887 1 64.12 183 LYS A C 1
ATOM 1470 O O . LYS A 1 183 ? -0.56 33.312 5.34 1 64.12 183 LYS A O 1
ATOM 1475 N N . ASP A 1 184 ? -1.287 31.469 6.137 1 58.78 184 ASP A N 1
ATOM 1476 C CA . ASP A 1 184 ? -2.656 31.875 5.836 1 58.78 184 ASP A CA 1
ATOM 1477 C C . ASP A 1 184 ? -3.178 32.844 6.879 1 58.78 184 ASP A C 1
ATOM 1479 O O . ASP A 1 184 ? -4.258 33.438 6.715 1 58.78 184 ASP A O 1
ATOM 1483 N N . GLN A 1 185 ? -2.449 33.125 7.969 1 49.72 185 GLN A N 1
ATOM 1484 C CA . GLN A 1 185 ? -2.795 34.188 8.922 1 49.72 185 GLN A CA 1
ATOM 1485 C C . GLN A 1 185 ? -1.99 35.438 8.664 1 49.72 185 GLN A C 1
ATOM 1487 O O . GLN A 1 185 ? -0.85 35.375 8.195 1 49.72 185 GLN A O 1
ATOM 1492 N N . MET B 1 1 ? -8.867 -19.375 -2.654 1 79.38 1 MET B N 1
ATOM 1493 C CA . MET B 1 1 ? -9.055 -19.438 -1.208 1 79.38 1 MET B CA 1
ATOM 1494 C C . MET B 1 1 ? -8.305 -18.312 -0.511 1 79.38 1 MET B C 1
ATOM 1496 O O . MET B 1 1 ? -7.391 -17.719 -1.086 1 79.38 1 MET B O 1
ATOM 1500 N N . VAL B 1 2 ? -8.961 -17.875 0.609 1 86.62 2 VAL B N 1
ATOM 1501 C CA . VAL B 1 2 ? -8.289 -16.875 1.43 1 86.62 2 VAL B CA 1
ATOM 1502 C C . VAL B 1 2 ? -6.945 -17.422 1.918 1 86.62 2 VAL B C 1
ATOM 1504 O O . VAL B 1 2 ? -6.895 -18.484 2.551 1 86.62 2 VAL B O 1
ATOM 1507 N N . SER B 1 3 ? -5.91 -16.797 1.541 1 89.5 3 SER B N 1
ATOM 1508 C CA . SER B 1 3 ? -4.566 -17.25 1.895 1 89.5 3 SER B CA 1
ATOM 1509 C C . SER B 1 3 ? -4.25 -16.953 3.355 1 89.5 3 SER B C 1
ATOM 1511 O O . SER B 1 3 ? -4.863 -16.062 3.961 1 89.5 3 SER B O 1
ATOM 1513 N N . PRO B 1 4 ? -3.371 -17.734 3.949 1 89.56 4 PRO B N 1
ATOM 1514 C CA . PRO B 1 4 ? -2.92 -17.391 5.301 1 89.56 4 PRO B CA 1
ATOM 1515 C C . PRO B 1 4 ? -2.375 -15.969 5.402 1 89.56 4 PRO B C 1
ATOM 1517 O O . PRO B 1 4 ? -2.506 -15.328 6.445 1 89.56 4 PRO B O 1
ATOM 1520 N N . GLU B 1 5 ? -1.804 -15.469 4.332 1 89.44 5 GLU B N 1
ATOM 1521 C CA . GLU B 1 5 ? -1.277 -14.109 4.309 1 89.44 5 GLU B CA 1
ATOM 1522 C C . GLU B 1 5 ? -2.396 -13.078 4.465 1 89.44 5 GLU B C 1
ATOM 1524 O O . GLU B 1 5 ? -2.207 -12.039 5.102 1 89.44 5 GLU B O 1
ATOM 1529 N N . ASP B 1 6 ? -3.537 -13.383 3.889 1 92.88 6 ASP B N 1
ATOM 1530 C CA . ASP B 1 6 ? -4.672 -12.469 3.994 1 92.88 6 ASP B CA 1
ATOM 1531 C C . ASP B 1 6 ? -5.219 -12.438 5.418 1 92.88 6 ASP B C 1
ATOM 1533 O O . ASP B 1 6 ? -5.555 -11.367 5.938 1 92.88 6 ASP B O 1
ATOM 1537 N N . PHE B 1 7 ? -5.238 -13.617 6.059 1 93.56 7 PHE B N 1
ATOM 1538 C CA . PHE B 1 7 ? -5.672 -13.672 7.449 1 93.56 7 PHE B CA 1
ATOM 1539 C C . PHE B 1 7 ? -4.699 -12.922 8.352 1 93.56 7 PHE B C 1
ATOM 1541 O O . PHE B 1 7 ? -5.113 -12.18 9.242 1 93.56 7 PHE B O 1
ATOM 1548 N N . ALA B 1 8 ? -3.443 -13.164 8.078 1 92.94 8 ALA B N 1
ATOM 1549 C CA . ALA B 1 8 ? -2.414 -12.484 8.859 1 92.94 8 ALA B CA 1
ATOM 1550 C C . ALA B 1 8 ? -2.516 -10.977 8.703 1 92.94 8 ALA B C 1
ATOM 1552 O O . ALA B 1 8 ? -2.314 -10.227 9.664 1 92.94 8 ALA B O 1
ATOM 1553 N N . PHE B 1 9 ? -2.801 -10.562 7.566 1 94.62 9 PHE B N 1
ATOM 1554 C CA . PHE B 1 9 ? -2.949 -9.141 7.301 1 94.62 9 PHE B CA 1
ATOM 1555 C C . PHE B 1 9 ? -4.082 -8.547 8.133 1 94.62 9 PHE B C 1
ATOM 1557 O O . PHE B 1 9 ? -3.934 -7.469 8.711 1 94.62 9 PHE B O 1
ATOM 1564 N N . VAL B 1 10 ? -5.215 -9.219 8.141 1 95.5 10 VAL B N 1
ATOM 1565 C CA . VAL B 1 10 ? -6.379 -8.719 8.867 1 95.5 10 VAL B CA 1
ATOM 1566 C C . VAL B 1 10 ? -6.066 -8.641 10.359 1 95.5 10 VAL B C 1
ATOM 1568 O O . VAL B 1 10 ? -6.363 -7.641 11.016 1 95.5 10 VAL B O 1
ATOM 1571 N N . PHE B 1 11 ? -5.469 -9.633 10.836 1 94.75 11 PHE B N 1
ATOM 1572 C CA . PHE B 1 11 ? -5.074 -9.648 12.242 1 94.75 11 PHE B CA 1
ATOM 1573 C C . PHE B 1 11 ? -4.074 -8.539 12.539 1 94.75 11 PHE B C 1
ATOM 1575 O O . PHE B 1 11 ? -4.215 -7.812 13.523 1 94.75 11 PHE B O 1
ATOM 1582 N N . PHE B 1 12 ? -3.113 -8.43 11.719 1 96.12 12 PHE B N 1
ATOM 1583 C CA . PHE B 1 12 ? -2.105 -7.387 11.867 1 96.12 12 PHE B CA 1
ATOM 1584 C C . PHE B 1 12 ? -2.744 -6.004 11.828 1 96.12 12 PHE B C 1
ATOM 1586 O O . PHE B 1 12 ? -2.395 -5.129 12.625 1 96.12 12 PHE B O 1
ATOM 1593 N N . SER B 1 13 ? -3.643 -5.809 10.859 1 95.62 13 SER B N 1
ATOM 1594 C CA . SER B 1 13 ? -4.25 -4.496 10.672 1 95.62 13 SER B CA 1
ATOM 1595 C C . SER B 1 13 ? -5.031 -4.066 11.914 1 95.62 13 SER B C 1
ATOM 1597 O O . SER B 1 13 ? -5.078 -2.881 12.242 1 95.62 13 SER B O 1
ATOM 1599 N N . LEU B 1 14 ? -5.629 -4.996 12.656 1 95.12 14 LEU B N 1
ATOM 1600 C CA . LEU B 1 14 ? -6.371 -4.676 13.867 1 95.12 14 LEU B CA 1
ATOM 1601 C C . LEU B 1 14 ? -5.441 -4.109 14.938 1 95.12 14 LEU B C 1
ATOM 1603 O O . LEU B 1 14 ? -5.695 -3.027 15.477 1 95.12 14 LEU B O 1
ATOM 1607 N N . PHE B 1 15 ? -4.375 -4.738 15.195 1 95.5 15 PHE B N 1
ATOM 1608 C CA . PHE B 1 15 ? -3.418 -4.293 16.203 1 95.5 15 PHE B CA 1
ATOM 1609 C C . PHE B 1 15 ? -2.717 -3.016 15.75 1 95.5 15 PHE B C 1
ATOM 1611 O O . PHE B 1 15 ? -2.451 -2.127 16.562 1 95.5 15 PHE B O 1
ATOM 1618 N N . TYR B 1 16 ? -2.457 -2.992 14.531 1 96.31 16 TYR B N 1
ATOM 1619 C CA . TYR B 1 16 ? -1.737 -1.846 13.992 1 96.31 16 TYR B CA 1
ATOM 1620 C C . TYR B 1 16 ? -2.574 -0.577 14.094 1 96.31 16 TYR B C 1
ATOM 1622 O O . TYR B 1 16 ? -2.043 0.508 14.344 1 96.31 16 TYR B O 1
ATOM 1630 N N . MET B 1 17 ? -3.836 -0.734 13.859 1 95.19 17 MET B N 1
ATOM 1631 C CA . MET B 1 17 ? -4.738 0.406 13.992 1 95.19 17 MET B CA 1
ATOM 1632 C C . MET B 1 17 ? -4.656 1 15.398 1 95.19 17 MET B C 1
ATOM 1634 O O . MET B 1 17 ? -4.551 2.217 15.555 1 95.19 17 MET B O 1
ATOM 1638 N N . TYR B 1 18 ? -4.648 0.205 16.422 1 93.94 18 TYR B N 1
ATOM 1639 C CA . TYR B 1 18 ? -4.539 0.677 17.797 1 93.94 18 TYR B CA 1
ATOM 1640 C C . TYR B 1 18 ? -3.172 1.305 18.047 1 93.94 18 TYR B C 1
ATOM 1642 O O . TYR B 1 18 ? -3.066 2.314 18.75 1 93.94 18 TYR B O 1
ATOM 1650 N N . PHE B 1 19 ? -2.207 0.7 17.469 1 96.25 19 PHE B N 1
ATOM 1651 C CA . PHE B 1 19 ? -0.846 1.199 17.625 1 96.25 19 PHE B CA 1
ATOM 1652 C C . PHE B 1 19 ? -0.712 2.598 17.031 1 96.25 19 PHE B C 1
ATOM 1654 O O . PHE B 1 19 ? -0.205 3.51 17.688 1 96.25 19 PHE B O 1
ATOM 1661 N N . ILE B 1 20 ? -1.173 2.805 15.828 1 95.06 20 ILE B N 1
ATOM 1662 C CA . ILE B 1 20 ? -1.072 4.09 15.141 1 95.06 20 ILE B CA 1
ATOM 1663 C C . ILE B 1 20 ? -1.939 5.125 15.859 1 95.06 20 ILE B C 1
ATOM 1665 O O . ILE B 1 20 ? -1.588 6.305 15.914 1 95.06 20 ILE B O 1
ATOM 1669 N N . ALA B 1 21 ? -3.047 4.695 16.359 1 93.62 21 ALA B N 1
ATOM 1670 C CA . ALA B 1 21 ? -3.938 5.594 17.094 1 93.62 21 ALA B CA 1
ATOM 1671 C C . ALA B 1 21 ? -3.256 6.152 18.328 1 93.62 21 ALA B C 1
ATOM 1673 O O . ALA B 1 21 ? -3.506 7.293 18.719 1 93.62 21 ALA B O 1
ATOM 1674 N N . LYS B 1 22 ? -2.434 5.426 18.891 1 92.88 22 LYS B N 1
ATOM 1675 C CA . LYS B 1 22 ? -1.768 5.836 20.125 1 92.88 22 LYS B CA 1
ATOM 1676 C C . LYS B 1 22 ? -0.545 6.699 19.828 1 92.88 22 LYS B C 1
ATOM 1678 O O . LYS B 1 22 ? -0.318 7.711 20.5 1 92.88 22 LYS B O 1
ATOM 1683 N N . VAL B 1 23 ? 0.14 6.41 18.828 1 93.19 23 VAL B N 1
ATOM 1684 C CA . VAL B 1 23 ? 1.468 7.004 18.703 1 93.19 23 VAL B CA 1
ATOM 1685 C C . VAL B 1 23 ? 1.435 8.125 17.656 1 93.19 23 VAL B C 1
ATOM 1687 O O . VAL B 1 23 ? 2.229 9.062 17.719 1 93.19 23 VAL B O 1
ATOM 1690 N N . ALA B 1 24 ? 0.591 8.008 16.719 1 93.31 24 ALA B N 1
ATOM 1691 C CA . ALA B 1 24 ? 0.646 8.953 15.609 1 93.31 24 ALA B CA 1
ATOM 1692 C C . ALA B 1 24 ? -0.573 9.867 15.609 1 93.31 24 ALA B C 1
ATOM 1694 O O . ALA B 1 24 ? -0.449 11.078 15.383 1 93.31 24 ALA B O 1
ATOM 1695 N N . PHE B 1 25 ? -1.68 9.289 15.812 1 93 25 PHE B N 1
ATOM 1696 C CA . PHE B 1 25 ? -2.9 10.07 15.672 1 93 25 PHE B CA 1
ATOM 1697 C C . PHE B 1 25 ? -3.816 9.867 16.875 1 93 25 PHE B C 1
ATOM 1699 O O . PHE B 1 25 ? -4.93 9.359 16.734 1 93 25 PHE B O 1
ATOM 1706 N N . PRO B 1 26 ? -3.381 10.32 17.984 1 88.88 26 PRO B N 1
ATOM 1707 C CA . PRO B 1 26 ? -4.242 10.195 19.156 1 88.88 26 PRO B CA 1
ATOM 1708 C C . PRO B 1 26 ? -5.527 11.008 19.031 1 88.88 26 PRO B C 1
ATOM 1710 O O . PRO B 1 26 ? -5.551 12.031 18.344 1 88.88 26 PRO B O 1
ATOM 1713 N N . SER B 1 27 ? -6.59 10.453 19.625 1 82.44 27 SER B N 1
ATOM 1714 C CA . SER B 1 27 ? -7.863 11.172 19.641 1 82.44 27 SER B CA 1
ATOM 1715 C C . SER B 1 27 ? -7.832 12.32 20.625 1 82.44 27 SER B C 1
ATOM 1717 O O . SER B 1 27 ? -7.609 12.117 21.828 1 82.44 27 SER B O 1
ATOM 1719 N N . LEU B 1 28 ? -7.805 13.469 20.188 1 69.44 28 LEU B N 1
ATOM 1720 C CA . LEU B 1 28 ? -7.664 14.609 21.094 1 69.44 28 LEU B CA 1
ATOM 1721 C C . LEU B 1 28 ? -9.031 15.117 21.531 1 69.44 28 LEU B C 1
ATOM 1723 O O . LEU B 1 28 ? -9.211 15.492 22.703 1 69.44 28 LEU B O 1
ATOM 1727 N N . ASN B 1 29 ? -9.914 15.289 20.578 1 65.69 29 ASN B N 1
ATOM 1728 C CA . ASN B 1 29 ? -11.25 15.781 20.922 1 65.69 29 ASN B CA 1
ATOM 1729 C C . ASN B 1 29 ? -12.344 14.938 20.281 1 65.69 29 ASN B C 1
ATOM 1731 O O . ASN B 1 29 ? -12.812 15.25 19.188 1 65.69 29 ASN B O 1
ATOM 1735 N N . PRO B 1 30 ? -12.602 13.875 20.906 1 59.72 30 PRO B N 1
ATOM 1736 C CA . PRO B 1 30 ? -13.609 12.977 20.328 1 59.72 30 PRO B CA 1
ATOM 1737 C C . PRO B 1 30 ? -14.883 13.711 19.922 1 59.72 30 PRO B C 1
ATOM 1739 O O . PRO B 1 30 ? -15.562 13.297 18.969 1 59.72 30 PRO B O 1
ATOM 1742 N N . SER B 1 31 ? -15.273 14.742 20.578 1 55.84 31 SER B N 1
ATOM 1743 C CA . SER B 1 31 ? -16.531 15.438 20.359 1 55.84 31 SER B CA 1
ATOM 1744 C C . SER B 1 31 ? -16.484 16.297 19.094 1 55.84 31 SER B C 1
ATOM 1746 O O . SER B 1 31 ? -17.516 16.656 18.531 1 55.84 31 SER B O 1
ATOM 1748 N N . LYS B 1 32 ? -15.305 16.656 18.562 1 57.41 32 LYS B N 1
ATOM 1749 C CA . LYS B 1 32 ? -15.219 17.594 17.453 1 57.41 32 LYS B CA 1
ATOM 1750 C C . LYS B 1 32 ? -14.57 16.953 16.234 1 57.41 32 LYS B C 1
ATOM 1752 O O . LYS B 1 32 ? -13.961 17.641 15.406 1 57.41 32 LYS B O 1
ATOM 1757 N N . ASP B 1 33 ? -14.719 15.703 16.156 1 58.62 33 ASP B N 1
ATOM 1758 C CA . ASP B 1 33 ? -14.062 15.172 14.961 1 58.62 33 ASP B CA 1
ATOM 1759 C C . ASP B 1 33 ? -14.625 15.805 13.688 1 58.62 33 ASP B C 1
ATOM 1761 O O . ASP B 1 33 ? -15.812 15.672 13.398 1 58.62 33 ASP B O 1
ATOM 1765 N N . PRO B 1 34 ? -13.883 16.812 13.211 1 56.72 34 PRO B N 1
ATOM 1766 C CA . PRO B 1 34 ? -14.383 17.438 11.984 1 56.72 34 PRO B CA 1
ATOM 1767 C C . PRO B 1 34 ? -14.75 16.406 10.914 1 56.72 34 PRO B C 1
ATOM 1769 O O . PRO B 1 34 ? -14.07 15.391 10.766 1 56.72 34 PRO B O 1
ATOM 1772 N N . GLN B 1 35 ? -16.016 16.375 10.672 1 63 35 GLN B N 1
ATOM 1773 C CA . GLN B 1 35 ? -16.406 15.578 9.508 1 63 35 GLN B CA 1
ATOM 1774 C C . GLN B 1 35 ? -15.922 16.234 8.211 1 63 35 GLN B C 1
ATOM 1776 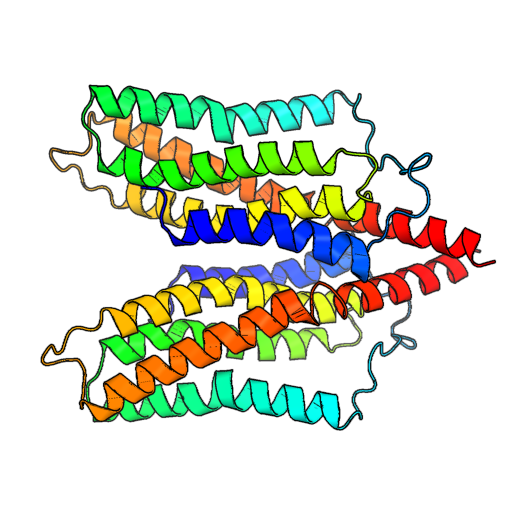O O . GLN B 1 35 ? -16.328 17.344 7.883 1 63 35 GLN B O 1
ATOM 1781 N N . VAL B 1 36 ? -14.797 15.695 7.703 1 63.5 36 VAL B N 1
ATOM 178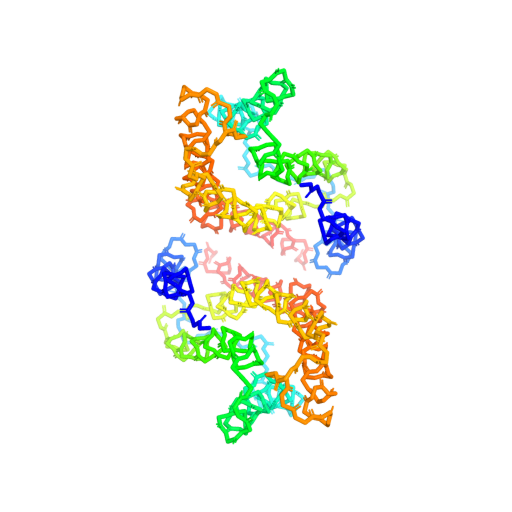2 C CA . VAL B 1 36 ? -14.266 16.234 6.457 1 63.5 36 VAL B CA 1
ATOM 1783 C C . VAL B 1 36 ? -15.352 16.219 5.383 1 63.5 36 VAL B C 1
ATOM 1785 O O . VAL B 1 36 ? -15.477 17.156 4.594 1 63.5 36 VAL B O 1
ATOM 1788 N N . PHE B 1 37 ? -16.141 15.109 5.438 1 67.56 37 PHE B N 1
ATOM 1789 C CA . PHE B 1 37 ? -17.266 15.031 4.512 1 67.56 37 PHE B CA 1
ATOM 1790 C C . PHE B 1 37 ? -18.578 14.836 5.262 1 67.56 37 PHE B C 1
ATOM 1792 O O . PHE B 1 37 ? -18.594 14.219 6.328 1 67.56 37 PHE B O 1
ATOM 1799 N N . ASN B 1 38 ? -19.5 15.492 4.727 1 70 38 ASN B N 1
ATOM 1800 C CA . ASN B 1 38 ? -20.844 15.32 5.254 1 70 38 ASN B CA 1
ATOM 1801 C C . ASN B 1 38 ? -21.391 13.922 4.961 1 70 38 ASN B C 1
ATOM 1803 O O . ASN B 1 38 ? -21.641 13.578 3.805 1 70 38 ASN B O 1
ATOM 1807 N N . PRO B 1 39 ? -21.453 13.188 5.93 1 68.88 39 PRO B N 1
ATOM 1808 C CA . PRO B 1 39 ? -21.969 11.836 5.703 1 68.88 39 PRO B CA 1
ATOM 1809 C C . PRO B 1 39 ? -23.359 11.82 5.086 1 68.88 39 PRO B C 1
ATOM 1811 O O . PRO B 1 39 ? -23.781 10.805 4.531 1 68.88 39 PRO B O 1
ATOM 1814 N N . GLN B 1 40 ? -23.891 12.953 5.078 1 75.44 40 GLN B N 1
ATOM 1815 C CA . GLN B 1 40 ? -25.25 13.031 4.539 1 75.44 40 GLN B CA 1
ATOM 1816 C C . GLN B 1 40 ? -25.219 13.453 3.072 1 75.44 40 GLN B C 1
ATOM 1818 O O . GLN B 1 40 ? -26.281 13.523 2.428 1 75.44 40 GLN B O 1
ATOM 1823 N N . SER B 1 41 ? -24.062 13.523 2.617 1 84.5 41 SER B N 1
ATOM 1824 C CA . SER B 1 41 ? -23.953 13.859 1.2 1 84.5 41 SER B CA 1
ATOM 1825 C C . SER B 1 41 ? -24.484 12.727 0.325 1 84.5 41 SER B C 1
ATOM 1827 O O . SER B 1 41 ? -24.047 11.578 0.463 1 84.5 41 SER B O 1
ATOM 1829 N N . LYS B 1 42 ? -25.391 13.055 -0.538 1 88.69 42 LYS B N 1
ATOM 1830 C CA . LYS B 1 42 ? -25.969 12.055 -1.438 1 88.69 42 LYS B CA 1
ATOM 1831 C C . LYS B 1 42 ? -24.906 11.477 -2.369 1 88.69 42 LYS B C 1
ATOM 1833 O O . LYS B 1 42 ? -24.953 10.289 -2.695 1 88.69 42 LYS B O 1
ATOM 1838 N N . LEU B 1 43 ? -24.016 12.281 -2.771 1 88 43 LEU B N 1
ATOM 1839 C CA . LEU B 1 43 ? -22.953 11.844 -3.67 1 88 43 LEU B CA 1
ATOM 1840 C C . LEU B 1 43 ? -22.062 10.805 -2.992 1 88 43 LEU B C 1
ATOM 1842 O O . LEU B 1 43 ? -21.703 9.797 -3.604 1 88 43 LEU B O 1
ATOM 1846 N N . LEU B 1 44 ? -21.734 11.039 -1.789 1 86.62 44 LEU B N 1
ATOM 1847 C CA . LEU B 1 44 ? -20.891 10.109 -1.051 1 86.62 44 LEU B CA 1
ATOM 1848 C C . LEU B 1 44 ? -21.625 8.805 -0.786 1 86.62 44 LEU B C 1
ATOM 1850 O O . LEU B 1 44 ? -21.031 7.727 -0.841 1 86.62 44 LEU B O 1
ATOM 1854 N N . GLN B 1 45 ? -22.875 8.922 -0.525 1 89.81 45 GLN B N 1
ATOM 1855 C CA . GLN B 1 45 ? -23.672 7.723 -0.294 1 89.81 45 GLN B CA 1
ATOM 1856 C C . GLN B 1 45 ? -23.781 6.875 -1.559 1 89.81 45 GLN B C 1
ATOM 1858 O O . GLN B 1 45 ? -23.688 5.648 -1.499 1 89.81 45 GLN B O 1
ATOM 1863 N N . LEU B 1 46 ? -24 7.566 -2.635 1 92.44 46 LEU B N 1
ATOM 1864 C CA . LEU B 1 46 ? -24.062 6.859 -3.91 1 92.44 46 LEU B CA 1
ATOM 1865 C C . LEU B 1 46 ? -22.734 6.203 -4.23 1 92.44 46 LEU B C 1
ATOM 1867 O O . LEU B 1 46 ? -22.688 5.07 -4.719 1 92.44 46 LEU B O 1
ATOM 1871 N N . TYR B 1 47 ? -21.688 6.914 -3.996 1 93.25 47 TYR B N 1
ATOM 1872 C CA . TYR B 1 47 ? -20.344 6.383 -4.211 1 93.25 47 TYR B CA 1
ATOM 1873 C C . TYR B 1 47 ? -20.109 5.129 -3.371 1 93.25 47 TYR B C 1
ATOM 1875 O O . TYR B 1 47 ? -19.625 4.117 -3.879 1 93.25 47 TYR B O 1
ATOM 1883 N N . ALA B 1 48 ? -20.531 5.191 -2.145 1 90.75 48 ALA B N 1
ATOM 1884 C CA . ALA B 1 48 ? -20.359 4.059 -1.235 1 90.75 48 ALA B CA 1
ATOM 1885 C C . ALA B 1 48 ? -21.219 2.871 -1.678 1 90.75 48 ALA B C 1
ATOM 1887 O O . ALA B 1 48 ? -20.766 1.724 -1.619 1 90.75 48 ALA B O 1
ATOM 1888 N N . LEU B 1 49 ? -22.375 3.158 -2.088 1 93.19 49 LEU B N 1
ATOM 1889 C CA . LEU B 1 49 ? -23.266 2.104 -2.559 1 93.19 49 LEU B CA 1
ATOM 1890 C C . LEU B 1 49 ? -22.719 1.442 -3.816 1 93.19 49 LEU B C 1
ATOM 1892 O O . LEU B 1 49 ? -22.797 0.221 -3.963 1 93.19 49 LEU B O 1
ATOM 1896 N N . THR B 1 50 ? -22.219 2.277 -4.695 1 95.44 50 THR B N 1
ATOM 1897 C CA . THR B 1 50 ? -21.594 1.751 -5.902 1 95.44 50 THR B CA 1
ATOM 1898 C C . THR B 1 50 ? -20.406 0.852 -5.555 1 95.44 50 THR B C 1
ATOM 1900 O O . THR B 1 50 ? -20.266 -0.243 -6.105 1 95.44 50 THR B O 1
ATOM 1903 N N . GLY B 1 51 ? -19.641 1.311 -4.629 1 95.31 51 GLY B N 1
ATOM 1904 C CA . GLY B 1 51 ? -18.516 0.495 -4.172 1 95.31 51 GLY B CA 1
ATOM 1905 C C . GLY B 1 51 ? -18.953 -0.826 -3.568 1 95.31 51 GLY B C 1
ATOM 1906 O O . GLY B 1 51 ? -18.375 -1.87 -3.852 1 95.31 51 GLY B O 1
ATOM 1907 N N . ALA B 1 52 ? -19.984 -0.814 -2.818 1 94.12 52 ALA B N 1
ATOM 1908 C CA . ALA B 1 52 ? -20.516 -2.027 -2.195 1 94.12 52 ALA B CA 1
ATOM 1909 C C . ALA B 1 52 ? -21.047 -2.996 -3.244 1 94.12 52 ALA B C 1
ATOM 1911 O O . ALA B 1 52 ? -20.844 -4.207 -3.145 1 94.12 52 ALA B O 1
ATOM 1912 N N . THR B 1 53 ? -21.656 -2.414 -4.156 1 96.25 53 THR B N 1
ATOM 1913 C CA . THR B 1 53 ? -22.25 -3.244 -5.199 1 96.25 53 THR B CA 1
ATOM 1914 C C . THR B 1 53 ? -21.156 -3.9 -6.043 1 96.25 53 THR B C 1
ATOM 1916 O O . THR B 1 53 ? -21.172 -5.117 -6.238 1 96.25 53 THR B O 1
ATOM 1919 N N . ILE B 1 54 ? -20.203 -3.123 -6.477 1 96.31 54 ILE B N 1
ATOM 1920 C CA . ILE B 1 54 ? -19.141 -3.584 -7.371 1 96.31 54 ILE B CA 1
ATOM 1921 C C . ILE B 1 54 ? -18.172 -4.484 -6.602 1 96.31 54 ILE B C 1
ATOM 1923 O O . ILE B 1 54 ? -17.703 -5.5 -7.129 1 96.31 54 ILE B O 1
ATOM 1927 N N . GLY B 1 55 ? -17.969 -4.133 -5.41 1 96.62 55 GLY B N 1
ATOM 1928 C CA . GLY B 1 55 ? -16.891 -4.785 -4.68 1 96.62 55 GLY B CA 1
ATOM 1929 C C . GLY B 1 55 ? -17.375 -5.906 -3.783 1 96.62 55 GLY B C 1
ATOM 1930 O O . GLY B 1 55 ? -16.609 -6.816 -3.455 1 96.62 55 GLY B O 1
ATOM 1931 N N . LEU B 1 56 ? -18.594 -5.883 -3.418 1 95.75 56 LEU B N 1
ATOM 1932 C CA . LEU B 1 56 ? -19.031 -6.863 -2.43 1 95.75 56 LEU B CA 1
ATOM 1933 C C . LEU B 1 56 ? -20.203 -7.68 -2.955 1 95.75 56 LEU B C 1
ATOM 1935 O O . LEU B 1 56 ? -20.062 -8.875 -3.234 1 95.75 56 LEU B O 1
ATOM 1939 N N . PHE B 1 57 ? -21.297 -7.098 -3.309 1 95.94 57 PHE B N 1
ATOM 1940 C CA . PHE B 1 57 ? -22.516 -7.816 -3.627 1 95.94 57 PHE B CA 1
ATOM 1941 C C . PHE B 1 57 ? -22.359 -8.602 -4.922 1 95.94 57 PHE B C 1
ATOM 1943 O O . PHE B 1 57 ? -22.719 -9.781 -4.984 1 95.94 57 PHE B O 1
ATOM 1950 N N . THR B 1 58 ? -21.875 -7.934 -5.934 1 97.06 58 THR B N 1
ATOM 1951 C CA . THR B 1 58 ? -21.75 -8.602 -7.227 1 97.06 58 THR B CA 1
ATOM 1952 C C . THR B 1 58 ? -20.734 -9.742 -7.148 1 97.06 58 THR B C 1
ATOM 1954 O O . THR B 1 58 ? -21.016 -10.852 -7.609 1 97.06 58 THR B O 1
ATOM 1957 N N . PRO B 1 59 ? -19.609 -9.516 -6.527 1 96.38 59 PRO B N 1
ATOM 1958 C CA . PRO B 1 59 ? -18.672 -10.625 -6.406 1 96.38 59 PRO B CA 1
ATOM 1959 C C . PRO B 1 59 ? -19.219 -11.773 -5.559 1 96.38 59 PRO B C 1
ATOM 1961 O O . PRO B 1 59 ? -18.938 -12.945 -5.844 1 96.38 59 PRO B O 1
ATOM 1964 N N . ILE B 1 60 ? -19.938 -11.453 -4.527 1 95.12 60 ILE B N 1
ATOM 1965 C CA . ILE B 1 60 ? -20.562 -12.508 -3.73 1 95.12 60 ILE B CA 1
ATOM 1966 C C . ILE B 1 60 ? -21.5 -13.328 -4.605 1 95.12 60 ILE B C 1
ATOM 1968 O O . ILE B 1 60 ? -21.484 -14.555 -4.562 1 95.12 60 ILE B O 1
ATOM 1972 N N . ALA B 1 61 ? -22.328 -12.664 -5.402 1 95.12 61 ALA B N 1
ATOM 1973 C CA . ALA B 1 61 ? -23.219 -13.344 -6.332 1 95.12 61 ALA B CA 1
ATOM 1974 C C . ALA B 1 61 ? -22.438 -14.211 -7.312 1 95.12 61 ALA B C 1
ATOM 1976 O O . ALA B 1 61 ? -22.828 -15.344 -7.605 1 95.12 61 ALA B O 1
ATOM 1977 N N . TYR B 1 62 ? -21.328 -13.68 -7.801 1 95.19 62 TYR B N 1
ATOM 1978 C CA . TYR B 1 62 ? -20.469 -14.398 -8.727 1 95.19 62 TYR B CA 1
ATOM 1979 C C . TYR B 1 62 ? -19.906 -15.664 -8.086 1 95.19 62 TYR B C 1
ATOM 1981 O O . TYR B 1 62 ? -19.859 -16.719 -8.711 1 95.19 62 TYR B O 1
ATOM 1989 N N . ILE B 1 63 ? -19.5 -15.594 -6.852 1 94.12 63 ILE B N 1
ATOM 1990 C CA . ILE B 1 63 ? -18.938 -16.719 -6.125 1 94.12 63 ILE B CA 1
ATOM 1991 C C . ILE B 1 63 ? -20.016 -17.766 -5.871 1 94.12 63 ILE B C 1
ATOM 1993 O O . ILE B 1 63 ? -19.781 -18.969 -6.082 1 94.12 63 ILE B O 1
ATOM 1997 N N . LEU B 1 64 ? -21.203 -17.359 -5.457 1 93.44 64 LEU B N 1
ATOM 1998 C CA . LEU B 1 64 ? -22.297 -18.281 -5.172 1 93.44 64 LEU B CA 1
ATOM 1999 C C . LEU B 1 64 ? -22.734 -19.031 -6.434 1 93.44 64 LEU B C 1
ATOM 2001 O O . LEU B 1 64 ? -22.938 -20.234 -6.402 1 93.44 64 LEU B O 1
ATOM 2005 N N . GLU B 1 65 ? -22.797 -18.344 -7.535 1 92.69 65 GLU B N 1
ATOM 2006 C CA . GLU B 1 65 ? -23.141 -18.984 -8.805 1 92.69 65 GLU B CA 1
ATOM 2007 C C . GLU B 1 65 ? -22.078 -19.984 -9.219 1 92.69 65 GLU B C 1
ATOM 2009 O O . GLU B 1 65 ? -22.391 -21.016 -9.828 1 92.69 65 GLU B O 1
ATOM 2014 N N . GLY B 1 66 ? -20.859 -19.609 -8.898 1 90.38 66 GLY B N 1
ATOM 2015 C CA . GLY B 1 66 ? -19.75 -20.5 -9.227 1 90.38 66 GLY B CA 1
ATOM 2016 C C . GLY B 1 66 ? -19.828 -21.828 -8.516 1 90.38 66 GLY B C 1
ATOM 2017 O O . GLY B 1 66 ? -19.359 -22.844 -9.039 1 90.38 66 GLY B O 1
ATOM 2018 N N . VAL B 1 67 ? -20.375 -21.812 -7.309 1 88.75 67 VAL B N 1
ATOM 2019 C CA . VAL B 1 67 ? -20.562 -23.062 -6.574 1 88.75 67 VAL B CA 1
ATOM 2020 C C . VAL B 1 67 ? -21.484 -23.984 -7.352 1 88.75 67 VAL B C 1
ATOM 2022 O O . VAL B 1 67 ? -21.219 -25.172 -7.484 1 88.75 67 VAL B O 1
ATOM 2025 N N . PHE B 1 68 ? -22.453 -23.484 -7.992 1 88.62 68 PHE B N 1
ATOM 2026 C CA . PHE B 1 68 ? -23.438 -24.266 -8.742 1 88.62 68 PHE B CA 1
ATOM 2027 C C . PHE B 1 68 ? -22.859 -24.719 -10.07 1 88.62 68 PHE B C 1
ATOM 2029 O O . PHE B 1 68 ? -23.125 -25.844 -10.523 1 88.62 68 PHE B O 1
ATOM 2036 N N . GLU B 1 69 ? -22 -23.891 -10.641 1 87.81 69 GLU B N 1
ATOM 2037 C CA . GLU B 1 69 ? -21.453 -24.188 -11.961 1 87.81 69 GLU B CA 1
ATOM 2038 C C . GLU B 1 69 ? -20.172 -25 -11.852 1 87.81 69 GLU B C 1
ATOM 2040 O O . GLU B 1 69 ? -19.641 -25.484 -12.859 1 87.81 69 GLU B O 1
ATOM 2045 N N . GLY B 1 70 ? -19.609 -25.078 -10.562 1 85.25 70 GLY B N 1
ATOM 2046 C CA . GLY B 1 70 ? -18.391 -25.844 -10.352 1 85.25 70 GLY B CA 1
ATOM 2047 C C . GLY B 1 70 ? -17.141 -25.094 -10.805 1 85.25 70 GLY B C 1
ATOM 2048 O O . GLY B 1 70 ? -16.156 -25.719 -11.203 1 85.25 70 GLY B O 1
ATOM 2049 N N . ASP B 1 71 ? -17.156 -23.828 -10.969 1 87.5 71 ASP B N 1
ATOM 2050 C CA . ASP B 1 71 ? -16.016 -23.031 -11.367 1 87.5 71 ASP B CA 1
ATOM 2051 C C . ASP B 1 71 ? -15.086 -22.766 -10.188 1 87.5 71 ASP B C 1
ATOM 2053 O O . ASP B 1 71 ? -15.078 -21.656 -9.633 1 87.5 71 ASP B O 1
ATOM 2057 N N . LYS B 1 72 ? -14.266 -23.609 -9.805 1 87.5 72 LYS B N 1
ATOM 2058 C CA . LYS B 1 72 ? -13.375 -23.516 -8.656 1 87.5 72 LYS B CA 1
ATOM 2059 C C . LYS B 1 72 ? -12.32 -22.422 -8.867 1 87.5 72 LYS B C 1
ATOM 2061 O O . LYS B 1 72 ? -11.953 -21.719 -7.93 1 87.5 72 LYS B O 1
ATOM 2066 N N . GLU B 1 73 ? -11.914 -22.25 -10.062 1 87.44 73 GLU B N 1
ATOM 2067 C CA . GLU B 1 73 ? -10.875 -21.281 -10.367 1 87.44 73 GLU B CA 1
ATOM 2068 C C . GLU B 1 73 ? -11.391 -19.844 -10.172 1 87.44 73 GLU B C 1
ATOM 2070 O O . GLU B 1 73 ? -10.711 -19.016 -9.562 1 87.44 73 GLU B O 1
ATOM 2075 N N . GLY B 1 74 ? -12.578 -1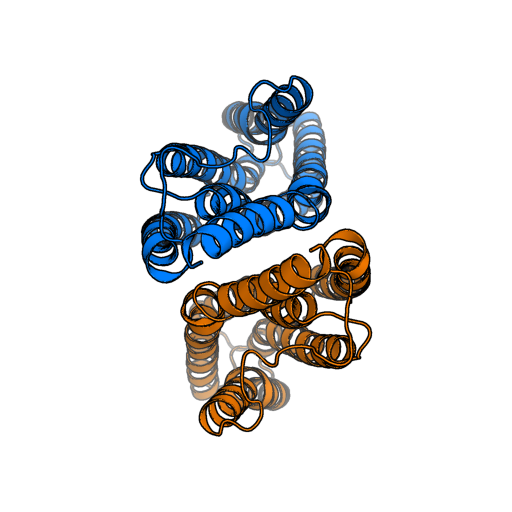9.688 -10.703 1 88.94 74 GLY B N 1
ATOM 2076 C CA . GLY B 1 74 ? -13.172 -18.375 -10.547 1 88.94 74 GLY B CA 1
ATOM 2077 C C . GLY B 1 74 ? -13.461 -18.016 -9.102 1 88.94 74 GLY B C 1
ATOM 2078 O O . GLY B 1 74 ? -13.266 -16.875 -8.688 1 88.94 74 GLY B O 1
ATOM 2079 N N . ILE B 1 75 ? -13.898 -18.938 -8.32 1 91.62 75 ILE B N 1
ATOM 2080 C CA . ILE B 1 75 ? -14.188 -18.734 -6.906 1 91.62 75 ILE B CA 1
ATOM 2081 C C . ILE B 1 75 ? -12.898 -18.406 -6.16 1 91.62 75 ILE B C 1
ATOM 2083 O O . ILE B 1 75 ? -12.836 -17.438 -5.406 1 91.62 75 ILE B O 1
ATOM 2087 N N . LYS B 1 76 ? -11.922 -19.172 -6.434 1 92.88 76 LYS B N 1
ATOM 2088 C CA . LYS B 1 76 ? -10.633 -19 -5.762 1 92.88 76 LYS B CA 1
ATOM 2089 C C . LYS B 1 76 ? -10.023 -17.641 -6.066 1 92.88 76 LYS B C 1
ATOM 2091 O O . LYS B 1 76 ? -9.383 -17.031 -5.203 1 92.88 76 LYS B O 1
ATOM 2096 N N . ALA B 1 77 ? -10.258 -17.156 -7.223 1 92.62 77 ALA B N 1
ATOM 2097 C CA . ALA B 1 77 ? -9.648 -15.898 -7.672 1 92.62 77 ALA B CA 1
ATOM 2098 C C . ALA B 1 77 ? -10.352 -14.695 -7.051 1 92.62 77 ALA B C 1
ATOM 2100 O O . ALA B 1 77 ? -9.703 -13.695 -6.715 1 92.62 77 ALA B O 1
ATOM 2101 N N . ALA B 1 78 ? -11.633 -14.789 -6.852 1 95.31 78 ALA B N 1
ATOM 2102 C CA . ALA B 1 78 ? -12.422 -13.641 -6.41 1 95.31 78 ALA B CA 1
ATOM 2103 C C . ALA B 1 78 ? -12.508 -13.578 -4.887 1 95.31 78 ALA B C 1
ATOM 2105 O O . ALA B 1 78 ? -12.734 -12.516 -4.312 1 95.31 78 ALA B O 1
ATOM 2106 N N . THR B 1 79 ? -12.273 -14.641 -4.219 1 96.06 79 THR B N 1
ATOM 2107 C CA . THR B 1 79 ? -12.57 -14.805 -2.801 1 96.06 79 THR B CA 1
ATOM 2108 C C . THR B 1 79 ? -11.672 -13.906 -1.953 1 96.06 79 THR B C 1
ATOM 2110 O O . THR B 1 79 ? -12.141 -13.266 -1.015 1 96.06 79 THR B O 1
ATOM 2113 N N . PRO B 1 80 ? -10.398 -13.789 -2.281 1 96.06 80 PRO B N 1
ATOM 2114 C CA . PRO B 1 80 ? -9.547 -12.953 -1.439 1 96.06 80 PRO B CA 1
ATOM 2115 C C . PRO B 1 80 ? -9.984 -11.484 -1.426 1 96.06 80 PRO B C 1
ATOM 2117 O O . PRO B 1 80 ? -9.945 -10.836 -0.377 1 96.06 80 PRO B O 1
ATOM 2120 N N . HIS B 1 81 ? -10.391 -11.023 -2.553 1 96.62 81 HIS B N 1
ATOM 2121 C CA . HIS B 1 81 ? -10.859 -9.641 -2.629 1 96.62 81 HIS B CA 1
ATOM 2122 C C . HIS B 1 81 ? -12.094 -9.43 -1.751 1 96.62 81 HIS B C 1
ATOM 2124 O O . HIS B 1 81 ? -12.148 -8.469 -0.983 1 96.62 81 HIS B O 1
ATOM 2130 N N . VAL B 1 82 ? -13.047 -10.328 -1.825 1 96.75 82 VAL B N 1
ATOM 2131 C CA . VAL B 1 82 ? -14.289 -10.211 -1.066 1 96.75 82 VAL B CA 1
ATOM 2132 C C . VAL B 1 82 ? -13.992 -10.32 0.427 1 96.75 82 VAL B C 1
ATOM 2134 O O . VAL B 1 82 ? -14.531 -9.555 1.231 1 96.75 82 VAL B O 1
ATOM 2137 N N . PHE B 1 83 ? -13.164 -11.258 0.75 1 97.25 83 PHE B N 1
ATOM 2138 C CA . PHE B 1 83 ? -12.773 -11.445 2.141 1 97.25 83 PHE B CA 1
ATOM 2139 C C . PHE B 1 83 ? -12.148 -10.18 2.709 1 97.25 83 PHE B C 1
ATOM 2141 O O . PHE B 1 83 ? -12.523 -9.727 3.793 1 97.25 83 PHE B O 1
ATOM 2148 N N . LEU B 1 84 ? -11.234 -9.555 1.977 1 97.81 84 LEU B N 1
ATOM 2149 C CA . LEU B 1 84 ? -10.523 -8.375 2.459 1 97.81 84 LEU B CA 1
ATOM 2150 C C . LEU B 1 84 ? -11.445 -7.164 2.51 1 97.81 84 LEU B C 1
ATOM 2152 O O . LEU B 1 84 ? -11.312 -6.316 3.396 1 97.81 84 LEU B O 1
ATOM 2156 N N . LEU B 1 85 ? -12.367 -7.066 1.536 1 97.69 85 LEU B N 1
ATOM 2157 C CA . LEU B 1 85 ? -13.297 -5.945 1.564 1 97.69 85 LEU B CA 1
ATOM 2158 C C . LEU B 1 85 ? -14.266 -6.074 2.73 1 97.69 85 LEU B C 1
ATOM 2160 O O . LEU B 1 85 ? -14.578 -5.086 3.4 1 97.69 85 LEU B O 1
ATOM 2164 N N . ALA B 1 86 ? -14.742 -7.277 2.994 1 95.88 86 ALA B N 1
ATOM 2165 C CA . ALA B 1 86 ? -15.602 -7.496 4.156 1 95.88 86 ALA B CA 1
ATOM 2166 C C . ALA B 1 86 ? -14.859 -7.168 5.449 1 95.88 86 ALA B C 1
ATOM 2168 O O . ALA B 1 86 ? -15.438 -6.566 6.363 1 95.88 86 ALA B O 1
ATOM 2169 N N . SER B 1 87 ? -13.609 -7.586 5.508 1 97.12 87 SER B N 1
ATOM 2170 C CA . SER B 1 87 ? -12.789 -7.277 6.676 1 97.12 87 SER B CA 1
ATOM 2171 C C . SER B 1 87 ? -12.578 -5.773 6.82 1 97.12 87 SER B C 1
ATOM 2173 O O . SER B 1 87 ? -12.547 -5.254 7.938 1 97.12 87 SER B O 1
ATOM 2175 N N . GLN B 1 88 ? -12.414 -5.145 5.672 1 97.5 88 GLN B N 1
ATOM 2176 C CA . GLN B 1 88 ? -12.305 -3.691 5.68 1 97.5 88 GLN B CA 1
ATOM 2177 C C . GLN B 1 88 ? -13.547 -3.049 6.289 1 97.5 88 GLN B C 1
ATOM 2179 O O . GLN B 1 88 ? -13.438 -2.156 7.133 1 97.5 88 GLN B O 1
ATOM 2184 N N . VAL B 1 89 ? -14.688 -3.439 5.883 1 94.88 89 VAL B N 1
ATOM 2185 C CA . VAL B 1 89 ? -15.945 -2.885 6.379 1 94.88 89 VAL B CA 1
ATOM 2186 C C . VAL B 1 89 ? -16.047 -3.102 7.887 1 94.88 89 VAL B C 1
ATOM 2188 O O . VAL B 1 89 ? -16.453 -2.197 8.625 1 94.88 89 VAL B O 1
ATOM 2191 N N . PHE B 1 90 ? -15.672 -4.312 8.305 1 94.88 90 PHE B N 1
ATOM 2192 C CA . PHE B 1 90 ? -15.664 -4.605 9.734 1 94.88 90 PHE B CA 1
ATOM 2193 C C . PHE B 1 90 ? -14.727 -3.662 10.469 1 94.88 90 PHE B C 1
ATOM 2195 O O . PHE B 1 90 ? -15.094 -3.088 11.5 1 94.88 90 PHE B O 1
ATOM 2202 N N . MET B 1 91 ? -13.539 -3.457 9.938 1 96 91 MET B N 1
ATOM 2203 C CA . MET B 1 91 ? -12.539 -2.6 10.578 1 96 91 MET B CA 1
ATOM 2204 C C . MET B 1 91 ? -13 -1.145 10.578 1 96 91 MET B C 1
ATOM 2206 O O . MET B 1 91 ? -12.734 -0.407 11.531 1 96 91 MET B O 1
ATOM 2210 N N . GLU B 1 92 ? -13.609 -0.712 9.469 1 94.25 92 GLU B N 1
ATOM 2211 C CA . GLU B 1 92 ? -14.164 0.637 9.422 1 94.25 92 GLU B CA 1
ATOM 2212 C C . GLU B 1 92 ? -15.219 0.836 10.508 1 94.25 92 GLU B C 1
ATOM 2214 O O . GLU B 1 92 ? -15.336 1.924 11.07 1 94.25 92 GLU B O 1
ATOM 2219 N N . GLY B 1 93 ? -16 -0.203 10.742 1 92.44 93 GLY B N 1
ATOM 2220 C CA . GLY B 1 93 ? -16.953 -0.156 11.844 1 92.44 93 GLY B CA 1
ATOM 2221 C C . GLY B 1 93 ? -16.297 0.015 13.195 1 92.44 93 GLY B C 1
ATOM 2222 O O . GLY B 1 93 ? -16.75 0.817 14.016 1 92.44 93 GLY B O 1
ATOM 2223 N N . VAL B 1 94 ? -15.281 -0.649 13.422 1 92.75 94 VAL B N 1
ATOM 2224 C CA . VAL B 1 94 ? -14.531 -0.543 14.672 1 92.75 94 VAL B CA 1
ATOM 2225 C C . VAL B 1 94 ? -13.93 0.854 14.797 1 92.75 94 VAL B C 1
ATOM 2227 O O . VAL B 1 94 ? -13.992 1.474 15.859 1 92.75 94 VAL B O 1
ATOM 2230 N N . ALA B 1 95 ? -13.414 1.358 13.688 1 93.19 95 ALA B N 1
ATOM 2231 C CA . ALA B 1 95 ? -12.727 2.645 13.672 1 93.19 95 ALA B CA 1
ATOM 2232 C C . ALA B 1 95 ? -13.711 3.799 13.844 1 93.19 95 ALA B C 1
ATOM 2234 O O . ALA B 1 95 ? -13.305 4.934 14.117 1 93.19 95 ALA B O 1
ATOM 2235 N N . SER B 1 96 ? -14.969 3.512 13.656 1 88.69 96 SER B N 1
ATOM 2236 C CA . SER B 1 96 ? -15.969 4.566 13.773 1 88.69 96 SER B CA 1
ATOM 2237 C C . SER B 1 96 ? -16.234 4.914 15.234 1 88.69 96 SER B C 1
ATOM 2239 O O . SER B 1 96 ? -16.922 5.902 15.523 1 88.69 96 SER B O 1
ATOM 2241 N N . SER B 1 97 ? -15.68 4.137 16.078 1 85.12 97 SER B N 1
ATOM 2242 C CA . SER B 1 97 ? -15.805 4.441 17.5 1 85.12 97 SER B CA 1
ATOM 2243 C C . SER B 1 97 ? -15.086 5.738 17.859 1 85.12 97 SER B C 1
ATOM 2245 O O . SER B 1 97 ? -14.172 6.16 17.156 1 85.12 97 SER B O 1
ATOM 2247 N N . GLN B 1 98 ? -15.508 6.367 18.891 1 81.94 98 GLN B N 1
ATOM 2248 C CA . GLN B 1 98 ? -14.945 7.645 19.328 1 81.94 98 GLN B CA 1
ATOM 2249 C C . GLN B 1 98 ? -13.508 7.484 19.797 1 81.94 98 GLN B C 1
ATOM 2251 O O . GLN B 1 98 ? -12.797 8.477 19.984 1 81.94 98 GLN B O 1
ATOM 2256 N N . LYS B 1 99 ? -13.07 6.316 19.875 1 86.06 99 LYS B N 1
ATOM 2257 C CA . LYS B 1 99 ? -11.711 6.043 20.328 1 86.06 99 LYS B CA 1
ATOM 2258 C C . LYS B 1 99 ? -10.688 6.363 19.234 1 86.06 99 LYS B C 1
ATOM 2260 O O . LYS B 1 99 ? -9.492 6.496 19.516 1 86.06 99 LYS B O 1
ATOM 2265 N N . PHE B 1 100 ? -11.164 6.523 18.047 1 91.62 100 PHE B N 1
ATOM 2266 C CA . PHE B 1 100 ? -10.242 6.695 16.922 1 91.62 100 PHE B CA 1
ATOM 2267 C C . PHE B 1 100 ? -10.445 8.047 16.25 1 91.62 100 PHE B C 1
ATOM 2269 O O . PHE B 1 100 ? -11.586 8.5 16.094 1 91.62 100 PHE B O 1
ATOM 2276 N N . SER B 1 101 ? -9.367 8.664 15.922 1 91.5 101 SER B N 1
ATOM 2277 C CA . SER B 1 101 ? -9.375 9.977 15.281 1 91.5 101 SER B CA 1
ATOM 2278 C C . SER B 1 101 ? -9.766 9.859 13.805 1 91.5 101 SER B C 1
ATOM 2280 O O . SER B 1 101 ? -9.828 8.758 13.258 1 91.5 101 SER B O 1
ATOM 2282 N N . ALA B 1 102 ? -9.977 10.969 13.211 1 90.62 102 ALA B N 1
ATOM 2283 C CA . ALA B 1 102 ? -10.391 11.031 11.805 1 90.62 102 ALA B CA 1
ATOM 2284 C C . ALA B 1 102 ? -9.32 10.445 10.898 1 90.62 102 ALA B C 1
ATOM 2286 O O . ALA B 1 102 ? -9.633 9.711 9.953 1 90.62 102 ALA B O 1
ATOM 2287 N N . PRO B 1 103 ? -8.031 10.727 11.188 1 92.81 103 PRO B N 1
ATOM 2288 C CA . PRO B 1 103 ? -7.008 10.125 10.32 1 92.81 103 PRO B CA 1
ATOM 2289 C C . PRO B 1 103 ? -7.023 8.602 10.367 1 92.81 103 PRO B C 1
ATOM 2291 O O . PRO B 1 103 ? -6.848 7.945 9.336 1 92.81 103 PRO B O 1
ATOM 2294 N N . ILE B 1 104 ? -7.254 8.062 11.539 1 93.88 104 ILE B N 1
ATOM 2295 C CA . ILE B 1 104 ? -7.309 6.613 11.648 1 93.88 104 ILE B CA 1
ATOM 2296 C C . ILE B 1 104 ? -8.469 6.07 10.82 1 93.88 104 ILE B C 1
ATOM 2298 O O . ILE B 1 104 ? -8.312 5.09 10.094 1 93.88 104 ILE B O 1
ATOM 2302 N N . ARG B 1 105 ? -9.555 6.695 10.875 1 93.31 105 ARG B N 1
ATOM 2303 C CA . ARG B 1 105 ? -10.734 6.285 10.117 1 93.31 105 ARG B CA 1
ATOM 2304 C C . ARG B 1 105 ? -10.477 6.352 8.617 1 93.31 105 ARG B C 1
ATOM 2306 O O . ARG B 1 105 ? -10.969 5.508 7.863 1 93.31 105 ARG B O 1
ATOM 2313 N N . ALA B 1 106 ? -9.727 7.293 8.211 1 92.88 106 ALA B N 1
ATOM 2314 C CA . ALA B 1 106 ? -9.43 7.465 6.797 1 92.88 106 ALA B CA 1
ATOM 2315 C C . ALA B 1 106 ? -8.352 6.488 6.34 1 92.88 106 ALA B C 1
ATOM 2317 O O . ALA B 1 106 ? -8.328 6.074 5.18 1 92.88 106 ALA B O 1
ATOM 2318 N N . LEU B 1 107 ? -7.484 6.102 7.223 1 95.69 107 LEU B N 1
ATOM 2319 C CA . LEU B 1 107 ? -6.352 5.254 6.867 1 95.69 107 LEU B CA 1
ATOM 2320 C C . LEU B 1 107 ? -6.789 3.801 6.703 1 95.69 107 LEU B C 1
ATOM 2322 O O . LEU B 1 107 ? -6.172 3.047 5.949 1 95.69 107 LEU B O 1
ATOM 2326 N N . VAL B 1 108 ? -7.867 3.438 7.379 1 95.94 108 VAL B N 1
ATO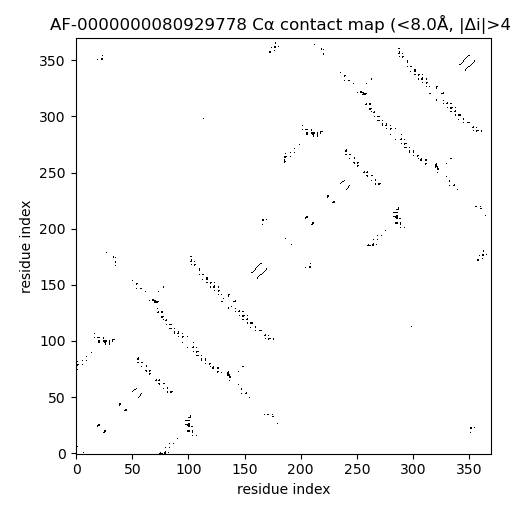M 2327 C CA . VAL B 1 108 ? -8.32 2.053 7.336 1 95.94 108 VAL B CA 1
ATOM 2328 C C . VAL B 1 108 ? -8.664 1.664 5.898 1 95.94 108 VAL B C 1
ATOM 2330 O O . VAL B 1 108 ? -8.086 0.721 5.348 1 95.94 108 VAL B O 1
ATOM 2333 N N . PRO B 1 109 ? -9.57 2.367 5.25 1 95.56 109 PRO B N 1
ATOM 2334 C CA . PRO B 1 109 ? -9.875 1.979 3.869 1 95.56 109 PRO B CA 1
ATOM 2335 C C . PRO B 1 109 ? -8.68 2.152 2.934 1 95.56 109 PRO B C 1
ATOM 2337 O O . PRO B 1 109 ? -8.531 1.402 1.965 1 95.56 109 PRO B O 1
ATOM 2340 N N . ALA B 1 110 ? -7.82 3.113 3.16 1 95.69 110 ALA B N 1
ATOM 2341 C CA . ALA B 1 110 ? -6.629 3.281 2.328 1 95.69 110 ALA B CA 1
ATOM 2342 C C . ALA B 1 110 ? -5.691 2.086 2.467 1 95.69 110 ALA B C 1
ATOM 2344 O O . ALA B 1 110 ? -5.16 1.588 1.471 1 95.69 110 ALA B O 1
ATOM 2345 N N . PHE B 1 111 ? -5.527 1.671 3.666 1 96.25 111 PHE B N 1
ATOM 2346 C CA . PHE B 1 111 ? -4.668 0.534 3.979 1 96.25 111 PHE B CA 1
ATOM 2347 C C . PHE B 1 111 ? -5.195 -0.737 3.324 1 96.25 111 PHE B C 1
ATOM 2349 O O . PHE B 1 111 ? -4.445 -1.455 2.658 1 96.25 111 PHE B O 1
ATOM 2356 N N . TYR B 1 112 ? -6.398 -1.02 3.471 1 97.62 112 TYR B N 1
ATOM 2357 C CA . TYR B 1 112 ? -7.008 -2.225 2.918 1 97.62 112 TYR B CA 1
ATOM 2358 C C . TYR B 1 112 ? -7.066 -2.16 1.396 1 97.62 112 TYR B C 1
ATOM 2360 O O . TYR B 1 112 ? -6.863 -3.17 0.718 1 97.62 112 TYR B O 1
ATOM 2368 N N . ASN B 1 113 ? -7.391 -0.976 0.889 1 97.31 113 ASN B N 1
ATOM 2369 C CA . ASN B 1 113 ? -7.426 -0.827 -0.562 1 97.31 113 ASN B CA 1
ATOM 2370 C C . ASN B 1 113 ? -6.059 -1.103 -1.187 1 97.31 113 ASN B C 1
ATOM 2372 O O . ASN B 1 113 ? -5.969 -1.73 -2.242 1 97.31 113 ASN B O 1
ATOM 2376 N N . SER B 1 114 ? -5.027 -0.675 -0.534 1 95.25 114 SER B N 1
ATOM 2377 C CA . SER B 1 114 ? -3.676 -0.942 -1.017 1 95.25 114 SER B CA 1
ATOM 2378 C C . SER B 1 114 ? -3.4 -2.441 -1.085 1 95.25 114 SER B C 1
ATOM 2380 O O . SER B 1 114 ? -2.828 -2.928 -2.062 1 95.25 114 SER B O 1
ATOM 2382 N N . ARG B 1 115 ? -3.809 -3.119 -0.077 1 95.38 115 ARG B N 1
ATOM 2383 C CA . ARG B 1 115 ? -3.648 -4.57 -0.048 1 95.38 115 ARG B CA 1
ATOM 2384 C C . ARG B 1 115 ? -4.527 -5.238 -1.102 1 95.38 115 ARG B C 1
ATOM 2386 O O . ARG B 1 115 ? -4.098 -6.184 -1.765 1 95.38 115 ARG B O 1
ATOM 2393 N N . ARG B 1 116 ? -5.727 -4.719 -1.228 1 97 116 ARG B N 1
ATOM 2394 C CA . ARG B 1 116 ? -6.711 -5.359 -2.096 1 97 116 ARG B CA 1
ATOM 2395 C C . ARG B 1 116 ? -6.34 -5.188 -3.564 1 97 116 ARG B C 1
ATOM 2397 O O . ARG B 1 116 ? -6.645 -6.051 -4.391 1 97 116 ARG B O 1
ATOM 2404 N N . ILE B 1 117 ? -5.691 -4.156 -3.947 1 95.5 117 ILE B N 1
ATOM 2405 C CA . ILE B 1 117 ? -5.305 -3.957 -5.34 1 95.5 117 ILE B CA 1
ATOM 2406 C C . ILE B 1 117 ? -4.473 -5.145 -5.82 1 95.5 117 ILE B C 1
ATOM 2408 O O . ILE B 1 117 ? -4.633 -5.605 -6.953 1 95.5 117 ILE B O 1
ATOM 2412 N N . PHE B 1 118 ? -3.693 -5.695 -4.977 1 91.81 118 PHE B N 1
ATOM 2413 C CA . PHE B 1 118 ? -2.828 -6.801 -5.371 1 91.81 118 PHE B CA 1
ATOM 2414 C C . PHE B 1 118 ? -3.639 -8.078 -5.566 1 91.81 118 PHE B C 1
ATOM 2416 O O . PHE B 1 118 ? -3.348 -8.875 -6.461 1 91.81 118 PHE B O 1
ATOM 2423 N N . THR B 1 119 ? -4.637 -8.266 -4.691 1 94.19 119 THR B N 1
ATOM 2424 C CA . THR B 1 119 ? -5.488 -9.43 -4.875 1 94.19 119 THR B CA 1
ATOM 2425 C C . THR B 1 119 ? -6.348 -9.281 -6.129 1 94.19 119 THR B C 1
ATOM 2427 O O . THR B 1 119 ? -6.648 -10.266 -6.805 1 94.19 119 THR B O 1
ATOM 2430 N N . ILE B 1 120 ? -6.699 -8.047 -6.48 1 96.44 120 ILE B N 1
ATOM 2431 C CA . ILE B 1 120 ? -7.492 -7.793 -7.676 1 96.44 120 ILE B CA 1
ATOM 2432 C C . ILE B 1 120 ? -6.645 -8.047 -8.922 1 96.44 120 ILE B C 1
ATOM 2434 O O . ILE B 1 120 ? -7.133 -8.602 -9.914 1 96.44 120 ILE B O 1
ATOM 2438 N N . VAL B 1 12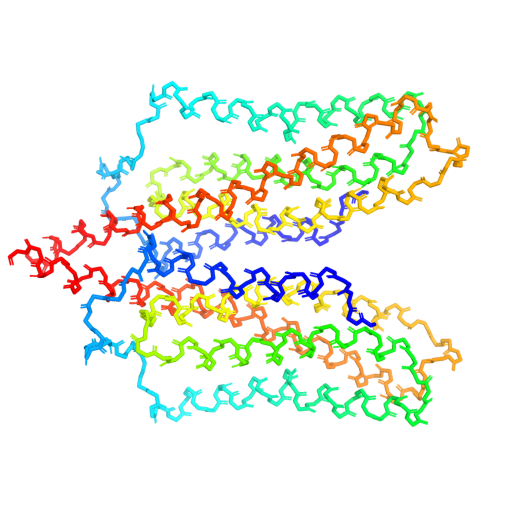1 ? -5.426 -7.629 -8.852 1 92.81 121 VAL B N 1
ATOM 2439 C CA . VAL B 1 121 ? -4.523 -7.902 -9.969 1 92.81 121 VAL B CA 1
ATOM 2440 C C . VAL B 1 121 ? -4.449 -9.406 -10.219 1 92.81 121 VAL B C 1
ATOM 2442 O O . VAL B 1 121 ? -4.52 -9.859 -11.359 1 92.81 121 VAL B O 1
ATOM 2445 N N . ASP B 1 122 ? -4.277 -10.219 -9.117 1 91.5 122 ASP B N 1
ATOM 2446 C CA . ASP B 1 122 ? -4.262 -11.672 -9.242 1 91.5 122 ASP B CA 1
ATOM 2447 C C . ASP B 1 122 ? -5.582 -12.188 -9.82 1 91.5 122 ASP B C 1
ATOM 2449 O O . ASP B 1 122 ? -5.594 -13.125 -10.617 1 91.5 122 ASP B O 1
ATOM 2453 N N . TRP B 1 123 ? -6.66 -11.57 -9.383 1 94.69 123 TRP B N 1
ATOM 2454 C CA . TRP B 1 123 ? -7.98 -11.922 -9.883 1 94.69 123 TRP B CA 1
ATOM 2455 C C . TRP B 1 123 ? -8.086 -11.672 -11.383 1 94.69 123 TRP B C 1
ATOM 2457 O O . TRP B 1 123 ? -8.5 -12.547 -12.141 1 94.69 123 TRP B O 1
ATOM 2467 N N . VAL B 1 124 ? -7.645 -10.555 -11.859 1 94.06 124 VAL B N 1
ATOM 2468 C CA . VAL B 1 124 ? -7.668 -10.195 -13.273 1 94.06 124 VAL B CA 1
ATOM 2469 C C . VAL B 1 124 ? -6.789 -11.164 -14.07 1 94.06 124 VAL B C 1
ATOM 2471 O O . VAL B 1 124 ? -7.211 -11.68 -15.102 1 94.06 124 VAL B O 1
ATOM 2474 N N . ARG B 1 125 ? -5.66 -11.422 -13.586 1 90.38 125 ARG B N 1
ATOM 2475 C CA . ARG B 1 125 ? -4.746 -12.344 -14.258 1 90.38 125 ARG B CA 1
ATOM 2476 C C . ARG B 1 125 ? -5.367 -13.727 -14.391 1 90.38 125 ARG B C 1
ATOM 2478 O O . ARG B 1 125 ? -5.309 -14.344 -15.461 1 90.38 125 ARG B O 1
ATOM 2485 N N . SER B 1 126 ? -5.887 -14.211 -13.305 1 90.44 126 SER B N 1
ATOM 2486 C CA . SER B 1 126 ? -6.512 -15.531 -13.297 1 90.44 126 SER B CA 1
ATOM 2487 C C . SER B 1 126 ? -7.648 -15.609 -14.312 1 90.44 126 SER B C 1
ATOM 2489 O O . SER B 1 126 ? -7.773 -16.594 -15.039 1 90.44 126 SER B O 1
ATOM 2491 N N . GLU B 1 127 ? -8.43 -14.539 -14.375 1 89.81 127 GLU B N 1
ATOM 2492 C CA . GLU B 1 127 ? -9.586 -14.547 -15.273 1 89.81 127 GLU B CA 1
ATOM 2493 C C . GLU B 1 127 ? -9.156 -14.422 -16.734 1 89.81 127 GLU B C 1
ATOM 2495 O O . GLU B 1 127 ? -9.75 -15.047 -17.609 1 89.81 127 GLU B O 1
ATOM 2500 N N . VAL B 1 128 ? -8.164 -13.695 -16.984 1 86.56 128 VAL B N 1
ATOM 2501 C CA . VAL B 1 128 ? -7.703 -13.461 -18.359 1 86.56 128 VAL B CA 1
ATOM 2502 C C . VAL B 1 128 ? -7.016 -14.719 -18.891 1 86.56 128 VAL B C 1
ATOM 2504 O O . VAL B 1 128 ? -7.18 -15.07 -20.062 1 86.56 128 VAL B O 1
ATOM 2507 N N . TYR B 1 129 ? -6.352 -15.367 -18.016 1 81.75 129 TYR B N 1
ATOM 2508 C CA . TYR B 1 129 ? -5.617 -16.547 -18.469 1 81.75 129 TYR B CA 1
ATOM 2509 C C . TYR B 1 129 ? -6.469 -17.797 -18.312 1 81.75 129 TYR B C 1
ATOM 2511 O O . TYR B 1 129 ? -6.031 -18.891 -18.672 1 81.75 129 TYR B O 1
ATOM 2519 N N . LYS B 1 130 ? -7.578 -17.594 -17.688 1 76.38 130 LYS B N 1
ATOM 2520 C CA . LYS B 1 130 ? -8.508 -18.703 -17.578 1 76.38 130 LYS B CA 1
ATOM 2521 C C . LYS B 1 130 ? -8.812 -19.312 -18.953 1 76.38 130 LYS B C 1
ATOM 2523 O O . LYS B 1 130 ? -9.219 -18.594 -19.875 1 76.38 130 LYS B O 1
ATOM 2528 N N . MET B 1 131 ? -7.945 -20.125 -19.422 1 61.84 131 MET B N 1
ATOM 2529 C CA . MET B 1 131 ? -8.188 -20.797 -20.703 1 61.84 131 MET B CA 1
ATOM 2530 C C . MET B 1 131 ? -9.453 -21.641 -20.625 1 61.84 131 MET B C 1
ATOM 2532 O O . MET B 1 131 ? -9.906 -22 -19.547 1 61.84 131 MET B O 1
ATOM 2536 N N . ASN B 1 132 ? -10.305 -21.703 -21.719 1 55.88 132 ASN B N 1
ATOM 2537 C CA . ASN B 1 132 ? -11.492 -22.516 -21.984 1 55.88 132 ASN B CA 1
ATOM 2538 C C . ASN B 1 132 ? -11.352 -23.906 -21.391 1 55.88 132 ASN B C 1
ATOM 2540 O O . ASN B 1 132 ? -11.258 -24.891 -22.125 1 55.88 132 ASN B O 1
ATOM 2544 N N . GLN B 1 133 ? -10.742 -24.031 -20.312 1 58.91 133 GLN B N 1
ATOM 2545 C CA . GLN B 1 133 ? -10.664 -25.406 -19.828 1 58.91 133 GLN B CA 1
ATOM 2546 C C . GLN B 1 133 ? -11.969 -25.828 -19.172 1 58.91 133 GLN B C 1
ATOM 2548 O O . GLN B 1 133 ? -12.805 -24.984 -18.844 1 58.91 133 GLN B O 1
ATOM 2553 N N . GLU B 1 134 ? -12.242 -27.062 -19.094 1 58.84 134 GLU B N 1
ATOM 2554 C CA . GLU B 1 134 ? -13.422 -27.781 -18.609 1 58.84 134 GLU B CA 1
ATOM 2555 C C . GLU B 1 134 ? -13.898 -27.219 -17.281 1 58.84 134 GLU B C 1
ATOM 2557 O O . GLU B 1 134 ? -15.086 -27.266 -16.969 1 58.84 134 GLU B O 1
ATOM 2562 N N . HIS B 1 135 ? -13.023 -26.516 -16.578 1 61.53 135 HIS B N 1
ATOM 2563 C CA . HIS B 1 135 ? -13.391 -26.125 -15.219 1 61.53 135 HIS B CA 1
ATOM 2564 C C . HIS B 1 135 ? -13.688 -24.641 -15.133 1 61.53 135 HIS B C 1
ATOM 2566 O O . HIS B 1 135 ? -13.711 -24.062 -14.039 1 61.53 135 HIS B O 1
ATOM 2572 N N . SER B 1 136 ? -13.953 -24.016 -16.328 1 64.94 136 SER B N 1
ATOM 2573 C CA . SER B 1 136 ? -14.102 -22.562 -16.328 1 64.94 136 SER B CA 1
ATOM 2574 C C . SER B 1 136 ? -15.562 -22.156 -16.406 1 64.94 136 SER B C 1
ATOM 2576 O O . SER B 1 136 ? -15.883 -20.969 -16.5 1 64.94 136 SER B O 1
ATOM 2578 N N . GLY B 1 137 ? -16.453 -23.172 -16.016 1 70 137 GLY B N 1
ATOM 2579 C CA . GLY B 1 137 ? -17.859 -22.812 -16.094 1 70 137 GLY B CA 1
ATOM 2580 C C . GLY B 1 137 ? -18.312 -22.453 -17.5 1 70 137 GLY B C 1
ATOM 2581 O O . GLY B 1 137 ? -17.625 -22.766 -18.484 1 70 137 GLY B O 1
ATOM 2582 N N . SER B 1 138 ? -19.5 -21.906 -17.594 1 82.12 138 SER B N 1
ATOM 2583 C CA . SER B 1 138 ? -20.078 -21.516 -18.875 1 82.12 138 SER B CA 1
ATOM 2584 C C . SER B 1 138 ? -19.328 -20.344 -19.484 1 82.12 138 SER B C 1
ATOM 2586 O O . SER B 1 138 ? -18.641 -19.594 -18.766 1 82.12 138 SER B O 1
ATOM 2588 N N . ALA B 1 139 ? -19.359 -20.266 -20.75 1 83.69 139 ALA B N 1
ATOM 2589 C CA . ALA B 1 139 ? -18.734 -19.156 -21.469 1 83.69 139 ALA B CA 1
ATOM 2590 C C . ALA B 1 139 ? -19.219 -17.812 -20.938 1 83.69 139 ALA B C 1
ATOM 2592 O O . ALA B 1 139 ? -18.453 -16.859 -20.844 1 83.69 139 ALA B O 1
ATOM 2593 N N . TRP B 1 140 ? -20.438 -17.781 -20.656 1 87.81 140 TRP B N 1
ATOM 2594 C CA . TRP B 1 140 ? -21.016 -16.578 -20.094 1 87.81 140 TRP B CA 1
ATOM 2595 C C . TRP B 1 140 ? -20.391 -16.234 -18.75 1 87.81 140 TRP B C 1
ATOM 2597 O O . TRP B 1 140 ? -20.062 -15.07 -18.484 1 87.81 140 TRP B O 1
ATOM 2607 N N . ARG B 1 141 ? -20.109 -17.156 -17.984 1 89.06 141 ARG B N 1
ATOM 2608 C CA . ARG B 1 141 ? -19.531 -16.938 -16.656 1 89.06 141 ARG B CA 1
ATOM 2609 C C . ARG B 1 141 ? -18.109 -16.406 -16.766 1 89.06 141 ARG B C 1
ATOM 2611 O O . ARG B 1 141 ? -17.688 -15.555 -15.992 1 89.06 141 ARG B O 1
ATOM 2618 N N . VAL B 1 142 ? -17.469 -16.922 -17.719 1 88.19 142 VAL B N 1
ATOM 2619 C CA . VAL B 1 142 ? -16.094 -16.484 -17.938 1 88.19 142 VAL B CA 1
ATOM 2620 C C . VAL B 1 142 ? -16.094 -15.008 -18.344 1 88.19 142 VAL B C 1
ATOM 2622 O O . VAL B 1 142 ? -15.281 -14.227 -17.844 1 88.19 142 VAL B O 1
ATOM 2625 N N . THR B 1 143 ? -17.031 -14.672 -19.203 1 91.25 143 THR B N 1
ATOM 2626 C CA . THR B 1 143 ? -17.125 -13.289 -19.641 1 91.25 143 THR B CA 1
ATOM 2627 C C . THR B 1 143 ? -17.5 -12.367 -18.484 1 91.25 143 THR B C 1
ATOM 2629 O O . THR B 1 143 ? -16.922 -11.297 -18.328 1 91.25 143 THR B O 1
ATOM 2632 N N . VAL B 1 144 ? -18.391 -12.781 -17.688 1 92.5 144 VAL B N 1
ATOM 2633 C CA . VAL B 1 144 ? -18.812 -12 -16.531 1 92.5 144 VAL B CA 1
ATOM 2634 C C . VAL B 1 144 ? -17.672 -11.875 -15.531 1 92.5 144 VAL B C 1
ATOM 2636 O O . VAL B 1 144 ? -17.469 -10.812 -14.945 1 92.5 144 VAL B O 1
ATOM 2639 N N . GLY B 1 145 ? -16.953 -12.969 -15.312 1 93.12 145 GLY B N 1
ATOM 2640 C CA . GLY B 1 145 ? -15.812 -12.945 -14.414 1 93.12 145 GLY B CA 1
ATOM 2641 C C . GLY B 1 145 ? -14.742 -11.953 -14.836 1 93.12 145 GLY B C 1
ATOM 2642 O O . GLY B 1 145 ? -14.203 -11.219 -14.008 1 93.12 145 GLY B O 1
ATOM 2643 N N . ARG B 1 146 ? -14.5 -11.922 -16.094 1 94.81 146 ARG B N 1
ATOM 2644 C CA . ARG B 1 146 ? -13.516 -10.992 -16.641 1 94.81 146 ARG B CA 1
ATOM 2645 C C . ARG B 1 146 ? -13.977 -9.547 -16.469 1 94.81 146 ARG B C 1
ATOM 2647 O O . ARG B 1 146 ? -13.203 -8.695 -16.031 1 94.81 146 ARG B O 1
ATOM 2654 N N . ALA B 1 147 ? -15.18 -9.336 -16.797 1 95.94 147 ALA B N 1
ATOM 2655 C CA . ALA B 1 147 ? -15.734 -7.988 -16.672 1 95.94 147 ALA B CA 1
ATOM 2656 C C . ALA B 1 147 ? -15.734 -7.539 -15.203 1 95.94 147 ALA B C 1
ATOM 2658 O O . ALA B 1 147 ? -15.398 -6.391 -14.906 1 95.94 147 ALA B O 1
ATOM 2659 N N . LEU B 1 148 ? -16.078 -8.414 -14.297 1 97 148 LEU B N 1
ATOM 2660 C CA . LEU B 1 148 ? -16.141 -8.102 -12.875 1 97 148 LEU B CA 1
ATOM 2661 C C . LEU B 1 148 ? -14.75 -7.805 -12.32 1 97 148 LEU B C 1
ATOM 2663 O O . LEU B 1 148 ? -14.57 -6.84 -11.578 1 97 148 LEU B O 1
ATOM 2667 N N . ALA B 1 149 ? -13.812 -8.57 -12.688 1 97.12 149 ALA B N 1
ATOM 2668 C CA . ALA B 1 149 ? -12.445 -8.367 -12.242 1 97.12 149 ALA B CA 1
ATOM 2669 C C . ALA B 1 149 ? -11.898 -7.035 -12.734 1 97.12 149 ALA B C 1
ATOM 2671 O O . ALA B 1 149 ? -11.312 -6.266 -11.969 1 97.12 149 ALA B O 1
ATOM 2672 N N . MET B 1 150 ? -12.148 -6.742 -13.977 1 96.75 150 MET B N 1
ATOM 2673 C CA . MET B 1 150 ? -11.656 -5.508 -14.578 1 96.75 150 MET B CA 1
ATOM 2674 C C . MET B 1 150 ? -12.352 -4.293 -13.969 1 96.75 150 MET B C 1
ATOM 2676 O O . MET B 1 150 ? -11.719 -3.254 -13.75 1 96.75 150 MET B O 1
ATOM 2680 N N . THR B 1 151 ? -13.617 -4.41 -13.742 1 97.88 151 THR B N 1
ATOM 2681 C CA . THR B 1 151 ? -14.367 -3.316 -13.141 1 97.88 151 THR B CA 1
ATOM 2682 C C . THR B 1 151 ? -13.867 -3.027 -11.727 1 97.88 151 THR B C 1
ATOM 2684 O O . THR B 1 151 ? -13.742 -1.866 -11.336 1 97.88 151 THR B O 1
ATOM 2687 N N . ASN B 1 152 ? -13.625 -4.051 -11 1 98.19 152 ASN B N 1
ATOM 2688 C CA . ASN B 1 152 ? -13.07 -3.859 -9.664 1 98.19 152 ASN B CA 1
ATOM 2689 C C . ASN B 1 152 ? -11.688 -3.217 -9.719 1 98.19 152 ASN B C 1
ATOM 2691 O O . ASN B 1 152 ? -11.383 -2.326 -8.922 1 98.19 152 ASN B O 1
ATOM 2695 N N . MET B 1 153 ? -10.875 -3.652 -10.633 1 97.19 153 MET B N 1
ATOM 2696 C CA . MET B 1 153 ? -9.555 -3.061 -10.805 1 97.19 153 MET B CA 1
ATOM 2697 C C . MET B 1 153 ? -9.656 -1.562 -11.062 1 97.19 153 MET B C 1
ATOM 2699 O O . MET B 1 153 ? -8.969 -0.766 -10.422 1 97.19 153 MET B O 1
ATOM 2703 N N . ALA B 1 154 ? -10.492 -1.204 -11.969 1 97.12 154 ALA B N 1
ATOM 2704 C CA . ALA B 1 154 ? -10.648 0.196 -12.352 1 97.12 154 ALA B CA 1
ATOM 2705 C C . ALA B 1 154 ? -11.211 1.021 -11.203 1 97.12 154 ALA B C 1
ATOM 2707 O O . ALA B 1 154 ? -10.68 2.088 -10.875 1 97.12 154 ALA B O 1
ATOM 2708 N N . PHE B 1 155 ? -12.219 0.542 -10.547 1 98 155 PHE B N 1
ATOM 2709 C CA . PHE B 1 155 ? -12.914 1.286 -9.508 1 98 155 PHE B CA 1
ATOM 2710 C C . PHE B 1 155 ? -12.016 1.49 -8.297 1 98 155 PHE B C 1
ATOM 2712 O O . PHE B 1 155 ? -11.891 2.607 -7.785 1 98 155 PHE B O 1
ATOM 2719 N N . TRP B 1 156 ? -11.414 0.476 -7.84 1 97.38 156 TRP B N 1
ATOM 2720 C CA . TRP B 1 156 ? -10.672 0.564 -6.586 1 97.38 156 TRP B CA 1
ATOM 2721 C C . TRP B 1 156 ? -9.312 1.225 -6.805 1 97.38 156 TRP B C 1
ATOM 2723 O O . TRP B 1 156 ? -8.766 1.835 -5.887 1 97.38 156 TRP B O 1
ATOM 2733 N N . SER B 1 157 ? -8.766 1.119 -8.023 1 96.56 157 SER B N 1
ATOM 2734 C CA . SER B 1 157 ? -7.598 1.93 -8.344 1 96.56 157 SER B CA 1
ATOM 2735 C C . SER B 1 157 ? -7.934 3.418 -8.32 1 96.56 157 SER B C 1
ATOM 2737 O O . SER B 1 157 ? -7.195 4.219 -7.738 1 96.56 157 SER B O 1
ATOM 2739 N N . PHE B 1 158 ? -9.039 3.738 -8.938 1 96.31 158 PHE B N 1
ATOM 2740 C CA . PHE B 1 158 ? -9.469 5.133 -8.906 1 96.31 158 PHE B CA 1
ATOM 2741 C C . PHE B 1 158 ? -9.719 5.594 -7.48 1 96.31 158 PHE B C 1
ATOM 2743 O O . PHE B 1 158 ? -9.359 6.707 -7.105 1 96.31 158 PHE B O 1
ATOM 2750 N N . ASN B 1 159 ? -10.375 4.742 -6.738 1 97 159 ASN B N 1
ATOM 2751 C CA . ASN B 1 159 ? -10.68 5.09 -5.352 1 97 159 ASN B CA 1
ATOM 2752 C C . ASN B 1 159 ? -9.422 5.434 -4.566 1 97 159 ASN B C 1
ATOM 2754 O O . ASN B 1 159 ? -9.383 6.43 -3.844 1 97 159 ASN B O 1
ATOM 2758 N N . LEU B 1 160 ? -8.398 4.629 -4.715 1 96.81 160 LEU B N 1
ATOM 2759 C CA . LEU B 1 160 ? -7.172 4.828 -3.947 1 96.81 160 LEU B CA 1
ATOM 2760 C C . LEU B 1 160 ? -6.348 5.973 -4.523 1 96.81 160 LEU B C 1
ATOM 2762 O O . LEU B 1 160 ? -6.004 6.918 -3.809 1 96.81 160 LEU B O 1
ATOM 2766 N N . PHE B 1 161 ? -6.125 5.996 -5.812 1 96.5 161 PHE B N 1
ATOM 2767 C CA . PHE B 1 161 ? -5.148 6.891 -6.414 1 96.5 161 PHE B CA 1
ATOM 2768 C C . PHE B 1 161 ? -5.82 8.148 -6.949 1 96.5 161 PHE B C 1
ATOM 2770 O O . PHE B 1 161 ? -5.16 9.164 -7.184 1 96.5 161 PHE B O 1
ATOM 2777 N N . GLY B 1 162 ? -7.055 8.062 -7.191 1 94.56 162 GLY B N 1
ATOM 2778 C CA . GLY B 1 162 ? -7.758 9.195 -7.77 1 94.56 162 GLY B CA 1
ATOM 2779 C C . GLY B 1 162 ? -8.516 10.016 -6.742 1 94.56 162 GLY B C 1
ATOM 2780 O O . GLY B 1 162 ? -8.789 11.203 -6.961 1 94.56 162 GLY B O 1
ATOM 2781 N N . PHE B 1 163 ? -8.797 9.391 -5.637 1 94.5 163 PHE B N 1
ATOM 2782 C CA . PHE B 1 163 ? -9.656 10.086 -4.688 1 94.5 163 PHE B CA 1
ATOM 2783 C C . PHE B 1 163 ? -9.039 10.094 -3.297 1 94.5 163 PHE B C 1
ATOM 2785 O O . PHE B 1 163 ? -8.789 11.164 -2.73 1 94.5 163 PHE B O 1
ATOM 2792 N N . MET B 1 164 ? -8.727 8.992 -2.762 1 94.62 164 MET B N 1
ATOM 2793 C CA . MET B 1 164 ? -8.336 8.875 -1.357 1 94.62 164 MET B CA 1
ATOM 2794 C C . MET B 1 164 ? -7.008 9.57 -1.097 1 94.62 164 MET B C 1
ATOM 2796 O O . MET B 1 164 ? -6.906 10.414 -0.204 1 94.62 164 MET B O 1
ATOM 2800 N N . LEU B 1 165 ? -6.023 9.266 -1.838 1 94.56 165 LEU B N 1
ATOM 2801 C CA . LEU B 1 165 ? -4.672 9.742 -1.571 1 94.56 165 LEU B CA 1
ATOM 2802 C C . LEU B 1 165 ? -4.527 11.211 -1.949 1 94.56 165 LEU B C 1
ATOM 2804 O O . LEU B 1 165 ? -3.92 11.992 -1.213 1 94.56 165 LEU B O 1
ATOM 2808 N N . PRO B 1 166 ? -5.137 11.617 -2.994 1 93.94 166 PRO B N 1
ATOM 2809 C CA . PRO B 1 166 ? -4.895 13.008 -3.375 1 93.94 166 PRO B CA 1
ATOM 2810 C C . PRO B 1 166 ? -5.883 13.977 -2.725 1 93.94 166 PRO B C 1
ATOM 2812 O O . PRO B 1 166 ? -5.562 15.156 -2.533 1 93.94 166 PRO B O 1
ATOM 2815 N N . PHE B 1 167 ? -7.004 13.555 -2.33 1 92.5 167 PHE B N 1
ATOM 2816 C CA . PHE B 1 167 ? -7.996 14.539 -1.908 1 92.5 167 PHE B CA 1
ATOM 2817 C C . PHE B 1 167 ? -8.484 14.242 -0.495 1 92.5 167 PHE B C 1
ATOM 2819 O O . PHE B 1 167 ? -8.398 15.102 0.387 1 92.5 167 PHE B O 1
ATOM 2826 N N . TYR B 1 168 ? -8.836 13.07 -0.263 1 92.94 168 TYR B N 1
ATOM 2827 C CA . TYR B 1 168 ? -9.508 12.758 0.996 1 92.94 168 TYR B CA 1
ATOM 2828 C C . TYR B 1 168 ? -8.523 12.781 2.158 1 92.94 168 TYR B C 1
ATOM 2830 O O . TYR B 1 168 ? -8.719 13.5 3.139 1 92.94 168 TYR B O 1
ATOM 2838 N N . LEU B 1 169 ? -7.438 12.062 1.993 1 93.5 169 LEU B N 1
ATOM 2839 C CA . LEU B 1 169 ? -6.48 11.922 3.088 1 93.5 169 LEU B CA 1
ATOM 2840 C C . LEU B 1 169 ? -5.82 13.258 3.404 1 93.5 169 LEU B C 1
ATOM 2842 O O . LEU B 1 169 ? -5.758 13.664 4.566 1 93.5 169 LEU B O 1
ATOM 2846 N N . PRO B 1 170 ? -5.422 13.961 2.432 1 91.69 170 PRO B N 1
ATOM 2847 C CA . PRO B 1 170 ? -4.82 15.266 2.732 1 91.69 170 PRO B CA 1
ATOM 2848 C C . PRO B 1 170 ? -5.785 16.203 3.447 1 91.69 170 PRO B C 1
ATOM 2850 O O . PRO B 1 170 ? -5.387 16.922 4.367 1 91.69 170 PRO B O 1
ATOM 2853 N N . LYS B 1 171 ? -6.965 16.172 3.072 1 91.19 171 LYS B N 1
ATOM 2854 C CA . LYS B 1 171 ? -7.961 17.031 3.707 1 91.19 171 LYS B CA 1
ATOM 2855 C C . LYS B 1 171 ? -8.18 16.625 5.164 1 91.19 171 LYS B C 1
ATOM 2857 O O . LYS B 1 171 ? -8.281 17.5 6.039 1 91.19 171 LYS B O 1
ATOM 2862 N N . VAL B 1 172 ? -8.273 15.391 5.43 1 91.69 172 VAL B N 1
ATOM 2863 C CA . VAL B 1 172 ? -8.469 14.883 6.785 1 91.69 172 VAL B CA 1
ATOM 2864 C C . VAL B 1 172 ? -7.266 15.258 7.652 1 91.69 172 VAL B C 1
ATOM 2866 O O . VAL B 1 172 ? -7.434 15.727 8.781 1 91.69 172 VAL B O 1
ATOM 2869 N N . LEU B 1 173 ? -6.09 15.109 7.09 1 91.12 173 LEU B N 1
ATOM 2870 C CA . LEU B 1 173 ? -4.867 15.375 7.836 1 91.12 173 LEU B CA 1
ATOM 2871 C C . LEU B 1 173 ? -4.715 16.875 8.102 1 91.12 173 LEU B C 1
ATOM 2873 O O . LEU B 1 173 ? -4.312 17.281 9.195 1 91.12 173 LEU B O 1
ATOM 2877 N N . LYS B 1 174 ? -5.07 17.625 7.133 1 88.94 174 LYS B N 1
ATOM 2878 C CA . LYS B 1 174 ? -5.023 19.078 7.305 1 88.94 174 LYS B CA 1
ATOM 2879 C C . LYS B 1 174 ? -5.934 19.516 8.445 1 88.94 174 LYS B C 1
ATOM 2881 O O . LYS B 1 174 ? -5.527 20.312 9.297 1 88.94 174 LYS B O 1
ATOM 2886 N N . THR B 1 175 ? -7.121 19.016 8.414 1 87.88 175 THR B N 1
ATOM 2887 C CA . THR B 1 175 ? -8.086 19.375 9.445 1 87.88 175 THR B CA 1
ATOM 2888 C C . THR B 1 175 ? -7.617 18.891 10.812 1 87.88 175 THR B C 1
ATOM 2890 O O . THR B 1 175 ? -7.73 19.609 11.805 1 87.88 175 THR B O 1
ATOM 2893 N N . TYR B 1 176 ? -7.078 17.797 10.891 1 88.25 176 TYR B N 1
ATOM 2894 C CA . TYR B 1 176 ? -6.602 17.219 12.141 1 88.25 176 TYR B CA 1
ATOM 2895 C C . TYR B 1 176 ? -5.473 18.047 12.742 1 88.25 176 TYR B C 1
ATOM 2897 O O . TYR B 1 176 ? -5.484 18.344 13.938 1 88.25 176 TYR B O 1
ATOM 2905 N N . TYR B 1 177 ? -4.559 18.547 11.93 1 86.56 177 TYR B N 1
ATOM 2906 C CA . TYR B 1 177 ? -3.391 19.266 12.438 1 86.56 177 TYR B CA 1
ATOM 2907 C C . TYR B 1 177 ? -3.719 20.734 12.688 1 86.56 177 TYR B C 1
ATOM 2909 O O . TYR B 1 177 ? -3.094 21.375 13.531 1 86.56 177 TYR B O 1
ATOM 2917 N N . SER B 1 178 ? -4.598 21.188 11.977 1 83.06 178 SER B N 1
ATOM 2918 C CA . SER B 1 178 ? -5.023 22.562 12.203 1 83.06 178 SER B CA 1
ATOM 2919 C C . SER B 1 178 ? -5.758 22.703 13.531 1 83.06 178 SER B C 1
ATOM 2921 O O . SER B 1 178 ? -5.578 23.703 14.242 1 83.06 178 SER B O 1
ATOM 2923 N N . GLU B 1 179 ? -6.508 21.797 13.844 1 77.31 179 GLU B N 1
ATOM 2924 C CA . GLU B 1 179 ? -7.262 21.828 15.094 1 77.31 179 GLU B CA 1
ATOM 2925 C C . GLU B 1 179 ? -6.348 21.641 16.297 1 77.31 179 GLU B C 1
ATOM 2927 O O . GLU B 1 179 ? -6.559 22.266 17.344 1 77.31 179 GLU B O 1
ATOM 2932 N N . ASN B 1 180 ? -5.375 20.938 16.141 1 72 180 ASN B N 1
ATOM 2933 C CA . ASN B 1 180 ? -4.453 20.656 17.234 1 72 180 ASN B CA 1
ATOM 2934 C C . ASN B 1 180 ? -3.516 21.844 17.484 1 72 180 ASN B C 1
ATOM 2936 O O . ASN B 1 180 ? -3.08 22.062 18.609 1 72 180 ASN B O 1
ATOM 2940 N N . ASN B 1 181 ? -3.174 22.453 16.438 1 67.69 181 ASN B N 1
ATOM 2941 C CA . ASN B 1 181 ? -2.367 23.656 16.594 1 67.69 181 ASN B CA 1
ATOM 2942 C C . ASN B 1 181 ? -3.131 24.75 17.344 1 67.69 181 ASN B C 1
ATOM 2944 O O . ASN B 1 181 ? -2.541 25.516 18.109 1 67.69 181 ASN B O 1
ATOM 2948 N N . GLU B 1 182 ? -4.312 24.844 17.078 1 63.97 182 GLU B N 1
ATOM 2949 C CA . GLU B 1 182 ? -5.125 25.828 17.781 1 63.97 182 GLU B CA 1
ATOM 2950 C C . GLU B 1 182 ? -5.199 25.516 19.266 1 63.97 182 GLU B C 1
ATOM 2952 O O . GLU B 1 182 ? -5.277 26.438 20.094 1 63.97 182 GLU B O 1
ATOM 2957 N N . LYS B 1 183 ? -4.941 24.297 19.656 1 63.66 183 LYS B N 1
ATOM 2958 C CA . LYS B 1 183 ? -5.012 23.938 21.062 1 63.66 183 LYS B CA 1
ATOM 2959 C C . LYS B 1 183 ? -3.674 24.172 21.766 1 63.66 183 LYS B C 1
ATOM 2961 O O . LYS B 1 183 ? -3.633 24.422 22.969 1 63.66 183 LYS B O 1
ATOM 2966 N N . ASP B 1 184 ? -2.717 24.031 21.078 1 58.5 184 ASP B N 1
ATOM 2967 C CA . ASP B 1 184 ? -1.397 24.234 21.672 1 58.5 184 ASP B CA 1
ATOM 2968 C C . ASP B 1 184 ? -1.084 25.719 21.844 1 58.5 184 ASP B C 1
ATOM 2970 O O . ASP B 1 184 ? -0.082 26.078 22.453 1 58.5 184 ASP B O 1
ATOM 2974 N N . GLN B 1 185 ? -1.931 26.641 21.328 1 49.47 185 GLN B N 1
ATOM 2975 C CA . GLN B 1 185 ? -1.792 28.062 21.594 1 49.47 185 GLN B CA 1
ATOM 2976 C C . GLN B 1 185 ? -2.736 28.516 22.703 1 49.47 185 GLN B C 1
ATOM 2978 O O . GLN B 1 185 ? -3.834 27.969 22.844 1 49.47 185 GLN B O 1
#

pLDDT: mean 88.48, std 11.22, range [49.47, 98.19]